Protein AF-A0A915BJG6-F1 (afdb_monomer)

Organism: Parascaris univalens (NCBI:txid6257)

Mean predicted aligned error: 16.81 Å

Solvent-accessible surface area (backbone atoms only — not comparable to full-atom values): 15783 Å² total; per-residue (Å²): 137,89,87,83,85,86,79,84,87,70,95,70,83,82,78,74,88,77,84,77,78,77,81,78,81,76,81,80,80,77,84,75,79,83,55,55,66,47,36,44,43,10,43,83,36,75,87,35,59,77,49,52,66,47,39,62,64,40,61,31,15,42,31,40,39,46,50,55,98,73,77,49,52,25,49,34,62,19,50,21,32,41,30,56,86,79,79,56,71,47,76,34,25,39,84,69,25,34,38,72,37,57,81,70,31,48,56,62,48,64,46,96,71,32,27,39,33,36,38,76,34,54,39,76,74,56,100,90,42,48,42,42,31,44,39,33,32,32,42,64,28,48,51,68,94,57,55,27,68,90,52,40,78,55,94,58,80,85,71,68,74,78,83,76,70,73,91,72,85,71,89,82,78,85,90,72,84,81,84,72,86,72,90,67,90,82,71,71,69,43,83,37,54,38,72,61,30,36,49,34,91,60,77,74,80,80,74,78,66,90,66,77,74,54,76,69,54,56,52,51,55,53,53,51,52,53,52,52,53,52,52,52,50,52,53,50,51,52,50,51,52,50,51,54,52,54,67,69,67,62,78,78,84,82,129

Nearest PDB structures (foldseek):
  5hzv-assembly1_A  TM=7.391E-01  e=1.820E-04  Escherichia coli K-12
  5i17-assembly2_B  TM=5.032E-01  e=1.407E-02  Homo sapiens
  7ssh-assembly15_d  TM=5.686E-01  e=1.966E-02  Lama glama
  3wea-assembly1_A  TM=3.202E-01  e=1.828E-01  Camponotus japonicus
  6r4n-assembly8_H  TM=2.755E-01  e=6.964E-01  Saccharomyces cerevisiae S288C

Radius of gyration: 41.19 Å; Cα contacts (8 Å, |Δi|>4): 364; chains: 1; bounding box: 86×103×161 Å

pLDDT: mean 79.2, std 17.62, range [37.69, 98.38]

Sequence (255 aa):
VKVQCFYMEADKTVSAPLEVSMLTTQFREKMYEMPRCEYTLRRGSPEGPIVEFASLGESVYHRWECIDASDTFGMLVHSCYVDNGYGDRVDILDQNGCGLDAVLLSTPDYDASLRLATKPYHVFKYADRPVLQFQCQVTLCLKFDGGCEALTPPNCPETLPAHLHAHEHEHERARRRIVSLHNHRGTENLDVFTTPLNVFDTPLPKCSSPSASSPSQLLFFVLFTLLNLLIALITGIFYVICMRRINRALPTPVK

Foldseek 3Di:
DDDDDDDDDDPDPPDDPDPPDDPDPPPPPPDFDFWDKAWFKAAPDLPHDGAQEDEAQGKIKIKIFTDGPPLFKAKAKAQKWKDLVPPDIDTQGHRLQAGPAVQAWGRWDADPSNRMTMTIGTDDDDPPGQKIKMKIKMWMFTPPPVRCVPRPPGDYDDDDHPPPPDPPPPPDPPPDDDPPPDPDPDTDIDMYMYNMHGYDHDPPDPPPDPPDDDPVVVVVVVVVVVVVVVVVVVVVVVVVVVVVVVVVPDDDDDD

Secondary structure (DSSP, 8-state):
----PPP------------------------PPPPEEEEEEEESSTTSPB-SEEETT-EEEEEEEEE-TTS-EEEEEEEEEEE-SSS-EEEEE-TTS-BSBTTTBPPPEEPTTSSEEEEEEEPP-BTTB-EEEEEEEEEEEE-GGGTTTTTSS--------SSSS-----TTS--S--------SS--EEEEEPPPEEEESSPPP---------HHHHHHHHHHHHHHHHHHHHHHHHHHHHHHHHHHTSPPPP-

InterPro domains:
  IPR001507 Zona pellucida domain [PS51034] (1-155)
  IPR001507 Zona pellucida domain [SM00241] (1-159)
  IPR051962 Cuticlin domain-containing protein [PTHR22907] (2-248)
  IPR057475 Cuticlin, C-terminal domain [PF25301] (33-158)

Structure (mmCIF, N/CA/C/O backbone):
data_AF-A0A915BJG6-F1
#
_entry.id   AF-A0A915BJG6-F1
#
loop_
_atom_site.group_PDB
_atom_site.id
_atom_site.type_symbol
_atom_site.label_atom_id
_atom_site.label_alt_id
_atom_site.label_comp_id
_atom_site.label_asym_id
_atom_site.label_entity_id
_atom_site.label_seq_id
_atom_site.pdbx_PDB_ins_code
_atom_site.Cartn_x
_atom_site.Cartn_y
_atom_site.Cartn_z
_atom_site.occupancy
_atom_site.B_iso_or_equiv
_atom_site.auth_seq_id
_atom_site.auth_comp_id
_atom_site.auth_asym_id
_atom_site.auth_atom_id
_atom_site.pdbx_PDB_model_num
ATOM 1 N N . VAL A 1 1 ? 64.395 8.300 -87.367 1.00 55.34 1 VAL A N 1
ATOM 2 C CA . VAL A 1 1 ? 64.895 7.777 -86.072 1.00 55.34 1 VAL A CA 1
ATOM 3 C C . VAL A 1 1 ? 63.723 7.128 -85.361 1.00 55.34 1 VAL A C 1
ATOM 5 O O . VAL A 1 1 ? 62.686 7.769 -85.262 1.00 55.34 1 VAL A O 1
ATOM 8 N N . LYS A 1 2 ? 63.830 5.853 -84.979 1.00 55.81 2 LYS A N 1
ATOM 9 C CA . LYS A 1 2 ? 62.741 5.096 -84.346 1.00 55.81 2 LYS A CA 1
ATOM 10 C C . LYS A 1 2 ? 63.086 4.951 -82.865 1.00 55.81 2 LYS A C 1
ATOM 12 O O . LYS A 1 2 ? 64.121 4.373 -82.553 1.00 55.81 2 LYS A O 1
ATOM 17 N N . VAL A 1 3 ? 62.280 5.538 -81.985 1.00 73.50 3 VAL A N 1
ATOM 18 C CA . VAL A 1 3 ? 62.487 5.480 -80.531 1.00 73.50 3 VAL A CA 1
ATOM 19 C C . VAL A 1 3 ? 61.535 4.437 -79.967 1.00 73.50 3 VAL A C 1
ATOM 21 O O . VAL A 1 3 ? 60.337 4.487 -80.237 1.00 73.50 3 VAL A O 1
ATOM 24 N N . GLN A 1 4 ? 62.079 3.481 -79.221 1.00 62.19 4 GLN A N 1
ATOM 25 C CA . GLN A 1 4 ? 61.322 2.412 -78.587 1.00 62.19 4 GLN A CA 1
ATOM 26 C C . GLN A 1 4 ? 61.701 2.399 -77.106 1.00 62.19 4 GLN A C 1
ATOM 28 O O . GLN A 1 4 ? 62.834 2.080 -76.752 1.00 62.19 4 GLN A O 1
ATOM 33 N N . CYS A 1 5 ? 60.771 2.831 -76.257 1.00 70.44 5 CYS A N 1
ATOM 34 C CA . CYS A 1 5 ? 60.950 2.864 -74.810 1.00 70.44 5 CYS A CA 1
ATOM 35 C C . CYS A 1 5 ? 60.377 1.579 -74.210 1.00 70.44 5 CYS A C 1
ATOM 37 O O . CYS A 1 5 ? 59.221 1.247 -74.464 1.00 70.44 5 CYS A O 1
ATOM 39 N N . PHE A 1 6 ? 61.175 0.878 -73.408 1.00 68.44 6 PHE A N 1
ATOM 40 C CA . PHE A 1 6 ? 60.712 -0.245 -72.599 1.00 68.44 6 PHE A CA 1
ATOM 41 C C . PHE A 1 6 ? 60.373 0.279 -71.205 1.00 68.44 6 PHE A C 1
ATOM 43 O O . PHE A 1 6 ? 61.222 0.880 -70.548 1.00 68.44 6 PHE A O 1
ATOM 50 N N . TYR A 1 7 ? 59.131 0.080 -70.774 1.00 68.25 7 TYR A N 1
ATOM 51 C CA . TYR A 1 7 ? 58.696 0.387 -69.417 1.00 68.25 7 TYR A CA 1
ATOM 52 C C . TYR A 1 7 ? 58.689 -0.915 -68.612 1.00 68.25 7 TYR A C 1
ATOM 54 O O . TYR A 1 7 ? 58.151 -1.915 -69.081 1.00 68.25 7 TYR A O 1
ATOM 62 N N . MET A 1 8 ? 59.325 -0.926 -67.439 1.00 69.88 8 MET A N 1
ATOM 63 C CA . MET A 1 8 ? 59.268 -2.078 -66.538 1.00 69.88 8 MET A CA 1
ATOM 64 C C . MET A 1 8 ? 57.994 -1.977 -65.695 1.00 69.88 8 MET A C 1
ATOM 66 O O . MET A 1 8 ? 57.870 -1.058 -64.887 1.00 69.88 8 MET A O 1
ATOM 70 N N . GLU A 1 9 ? 57.056 -2.905 -65.875 1.00 65.12 9 GLU A N 1
ATOM 71 C CA . GLU A 1 9 ? 55.909 -3.056 -64.976 1.00 65.12 9 GLU A CA 1
ATOM 72 C C . GLU A 1 9 ? 56.371 -3.791 -63.715 1.00 65.12 9 GLU A C 1
ATOM 74 O O . GLU A 1 9 ? 56.700 -4.974 -63.745 1.00 65.12 9 GLU A O 1
ATOM 79 N N . ALA A 1 10 ? 56.454 -3.065 -62.602 1.00 66.31 10 ALA A N 1
ATOM 80 C CA . ALA A 1 10 ? 56.602 -3.663 -61.284 1.00 66.31 10 ALA A CA 1
ATOM 81 C C . ALA A 1 10 ? 55.220 -3.709 -60.626 1.00 66.31 10 ALA A C 1
ATOM 83 O O . ALA A 1 10 ? 54.591 -2.659 -60.471 1.00 66.31 10 ALA A O 1
ATOM 84 N N . ASP A 1 11 ? 54.772 -4.896 -60.210 1.00 63.84 11 ASP A N 1
ATOM 85 C CA . ASP A 1 11 ? 53.579 -5.044 -59.374 1.00 63.84 11 ASP A CA 1
ATOM 86 C C . ASP A 1 11 ? 53.827 -4.341 -58.040 1.00 63.84 11 ASP A C 1
ATOM 88 O O . ASP A 1 11 ? 54.501 -4.846 -57.139 1.00 63.84 11 ASP A O 1
ATOM 92 N N . LYS A 1 12 ? 53.315 -3.117 -57.926 1.00 65.00 12 LYS A N 1
ATOM 93 C CA . LYS A 1 12 ? 53.382 -2.333 -56.701 1.00 65.00 12 LYS A CA 1
ATOM 94 C C . LYS A 1 12 ? 51.992 -2.324 -56.094 1.00 65.00 12 LYS A C 1
ATOM 96 O O . LYS A 1 12 ? 51.113 -1.594 -56.543 1.00 65.00 12 LYS A O 1
ATOM 101 N N . THR A 1 13 ? 51.786 -3.145 -55.071 1.00 68.44 13 THR A N 1
ATOM 102 C CA . THR A 1 13 ? 50.543 -3.133 -54.299 1.00 68.44 13 THR A CA 1
ATOM 103 C C . THR A 1 13 ? 50.379 -1.757 -53.656 1.00 68.44 13 THR A C 1
ATOM 105 O O . THR A 1 13 ? 51.139 -1.386 -52.760 1.00 68.44 13 THR A O 1
ATOM 108 N N . VAL A 1 14 ? 49.411 -0.975 -54.136 1.00 57.72 14 VAL A N 1
ATOM 109 C CA . VAL A 1 14 ? 49.062 0.324 -53.554 1.00 57.72 14 VAL A CA 1
ATOM 110 C C . VAL A 1 14 ? 48.231 0.062 -52.304 1.00 57.72 14 VAL A C 1
ATOM 112 O O . VAL A 1 14 ? 47.010 -0.049 -52.353 1.00 57.72 14 VAL A O 1
ATOM 115 N N . SER A 1 15 ? 48.901 -0.080 -51.166 1.00 64.19 15 SER A N 1
ATOM 116 C CA . SER A 1 15 ? 48.246 -0.111 -49.863 1.00 64.19 15 SER A CA 1
ATOM 117 C C . SER A 1 15 ? 47.949 1.325 -49.431 1.00 64.19 15 S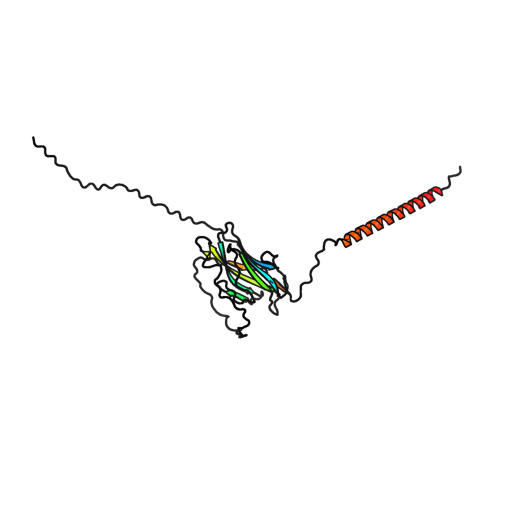ER A C 1
ATOM 119 O O . SER A 1 15 ? 48.821 2.008 -48.892 1.00 64.19 15 SER A O 1
ATOM 121 N N . ALA A 1 16 ? 46.735 1.803 -49.702 1.00 67.88 16 ALA A N 1
ATOM 122 C CA . ALA A 1 16 ? 46.227 3.016 -49.071 1.00 67.88 16 ALA A CA 1
ATOM 123 C C . ALA A 1 16 ? 45.909 2.696 -47.598 1.00 67.88 16 ALA A C 1
ATOM 125 O O . ALA A 1 16 ? 45.148 1.756 -47.349 1.00 67.88 16 ALA A O 1
ATOM 126 N N . PRO A 1 17 ? 46.471 3.419 -46.613 1.00 61.81 17 PRO A N 1
ATOM 127 C CA . PRO A 1 17 ? 46.057 3.257 -45.228 1.00 61.81 17 PRO A CA 1
ATOM 128 C C . PRO A 1 17 ? 44.632 3.804 -45.087 1.00 61.81 17 PRO A C 1
ATOM 130 O O . PRO A 1 17 ? 44.417 5.013 -45.064 1.00 61.81 17 PRO A O 1
ATOM 133 N N . LEU A 1 18 ? 43.642 2.913 -45.045 1.00 60.69 18 LEU A N 1
ATOM 134 C CA . LEU A 1 18 ? 42.286 3.263 -44.640 1.00 60.69 18 LEU A CA 1
ATOM 135 C C . LEU A 1 18 ? 42.240 3.222 -43.107 1.00 60.69 18 LEU A C 1
ATOM 137 O O . LEU A 1 18 ? 42.126 2.148 -42.518 1.00 60.69 18 LEU A O 1
ATOM 141 N N . GLU A 1 19 ? 42.353 4.380 -42.453 1.00 64.88 19 GLU A N 1
ATOM 142 C CA . GLU A 1 19 ? 42.067 4.495 -41.019 1.00 64.88 19 GLU A CA 1
ATOM 143 C C . GLU A 1 19 ? 40.557 4.375 -40.795 1.00 64.88 19 GLU A C 1
ATOM 145 O O . GLU A 1 19 ? 39.801 5.346 -40.852 1.00 64.88 19 GLU A O 1
ATOM 150 N N . VAL A 1 20 ? 40.097 3.151 -40.548 1.00 63.66 20 VAL A N 1
ATOM 151 C CA . VAL A 1 20 ? 38.744 2.908 -40.053 1.00 63.66 20 VAL A CA 1
ATOM 152 C C . VAL A 1 20 ? 38.752 3.212 -38.559 1.00 63.66 20 VAL A C 1
ATOM 154 O O . VAL A 1 20 ? 39.180 2.398 -37.745 1.00 63.66 20 VAL A O 1
ATOM 157 N N . SER A 1 21 ? 38.308 4.414 -38.194 1.00 65.56 21 SER A N 1
ATOM 158 C CA . SER A 1 21 ? 38.068 4.748 -36.791 1.00 65.56 21 SER A CA 1
ATOM 159 C C . SER A 1 21 ? 36.886 3.922 -36.285 1.00 65.56 21 SER A C 1
ATOM 161 O O . SER A 1 21 ? 35.757 4.073 -36.749 1.00 65.56 21 SER A O 1
ATOM 163 N N . MET A 1 22 ? 37.156 3.029 -35.337 1.00 67.50 22 MET A N 1
ATOM 164 C CA . MET A 1 22 ? 36.137 2.271 -34.615 1.00 67.50 22 MET A CA 1
ATOM 165 C C . MET A 1 22 ? 35.297 3.291 -33.833 1.00 67.50 22 MET A C 1
ATOM 167 O O . MET A 1 22 ? 35.829 3.957 -32.942 1.00 67.50 22 MET A O 1
ATOM 171 N N . LEU A 1 23 ? 34.011 3.461 -34.157 1.00 63.91 23 LEU A N 1
ATOM 172 C CA . LEU A 1 23 ? 33.131 4.289 -33.331 1.00 63.91 23 LEU A CA 1
ATOM 173 C C . LEU A 1 23 ? 33.036 3.607 -31.961 1.00 63.91 23 LEU A C 1
ATOM 175 O O . LEU A 1 23 ? 32.523 2.493 -31.856 1.00 63.91 23 LEU A O 1
ATOM 179 N N . THR A 1 24 ? 33.581 4.227 -30.917 1.00 63.84 24 THR A N 1
ATOM 180 C CA . THR A 1 24 ? 33.497 3.678 -29.565 1.00 63.84 24 THR A CA 1
ATOM 181 C C . THR A 1 24 ? 32.045 3.750 -29.109 1.00 63.84 24 THR A C 1
ATOM 183 O O . THR A 1 24 ? 31.510 4.819 -28.821 1.00 63.84 24 THR A O 1
ATOM 186 N N . THR A 1 25 ? 31.368 2.605 -29.051 1.00 60.62 25 THR A N 1
ATOM 187 C CA . THR A 1 25 ? 30.073 2.506 -28.380 1.00 60.62 25 THR A CA 1
ATOM 188 C C . THR A 1 25 ? 30.317 2.713 -26.887 1.00 60.62 25 THR A C 1
ATOM 190 O O . THR A 1 25 ? 30.773 1.800 -26.199 1.00 60.62 25 THR A O 1
ATOM 193 N N . GLN A 1 26 ? 30.075 3.922 -26.375 1.00 59.19 26 GLN A N 1
ATOM 194 C CA . GLN A 1 26 ? 30.034 4.138 -24.932 1.00 59.19 26 GLN A CA 1
ATOM 195 C C . GLN A 1 26 ? 28.804 3.421 -24.378 1.00 59.19 26 GLN A C 1
ATOM 197 O O . GLN A 1 26 ? 27.669 3.803 -24.665 1.00 59.19 26 GLN A O 1
ATOM 202 N N . PHE A 1 27 ? 29.028 2.380 -23.580 1.00 60.00 27 PHE A N 1
ATOM 203 C CA . PHE A 1 27 ? 27.978 1.804 -22.755 1.00 60.00 27 PHE A CA 1
ATOM 204 C C . PHE A 1 27 ? 27.645 2.823 -21.662 1.00 60.00 27 PHE A C 1
ATOM 206 O O . PHE A 1 27 ? 28.433 3.047 -20.744 1.00 60.00 27 PHE A O 1
ATOM 213 N N . ARG A 1 28 ? 26.520 3.532 -21.810 1.00 50.50 28 ARG A N 1
ATOM 214 C CA . ARG A 1 28 ? 26.061 4.498 -20.809 1.00 50.50 28 ARG A CA 1
ATOM 215 C C . ARG A 1 28 ? 25.260 3.751 -19.750 1.00 50.50 28 ARG A C 1
ATOM 217 O O . ARG A 1 28 ? 24.034 3.760 -19.786 1.00 50.50 28 ARG A O 1
ATOM 224 N N . GLU A 1 29 ? 25.955 3.106 -18.816 1.00 59.56 29 GLU A N 1
ATOM 225 C CA . GLU A 1 29 ? 25.330 2.604 -17.590 1.00 59.56 29 GLU A CA 1
ATOM 226 C C . GLU A 1 29 ? 24.835 3.805 -16.788 1.00 59.56 29 GLU A C 1
ATOM 228 O O . GLU A 1 29 ? 25.601 4.506 -16.125 1.00 59.56 29 GLU A O 1
ATOM 233 N N . LYS A 1 30 ? 23.539 4.106 -16.894 1.00 62.69 30 LYS A N 1
ATOM 234 C CA . LYS A 1 30 ? 22.913 5.045 -15.974 1.00 62.69 30 LYS A CA 1
ATOM 235 C C . LYS A 1 30 ? 22.636 4.269 -14.693 1.00 62.69 30 LYS A C 1
ATOM 237 O O . LYS A 1 30 ? 21.731 3.446 -14.650 1.00 62.69 30 LYS A O 1
ATOM 242 N N . MET A 1 31 ? 23.460 4.502 -13.677 1.00 66.06 31 MET A N 1
ATOM 243 C CA . MET A 1 31 ? 23.222 3.963 -12.343 1.00 66.06 31 MET A CA 1
ATOM 244 C C . MET A 1 3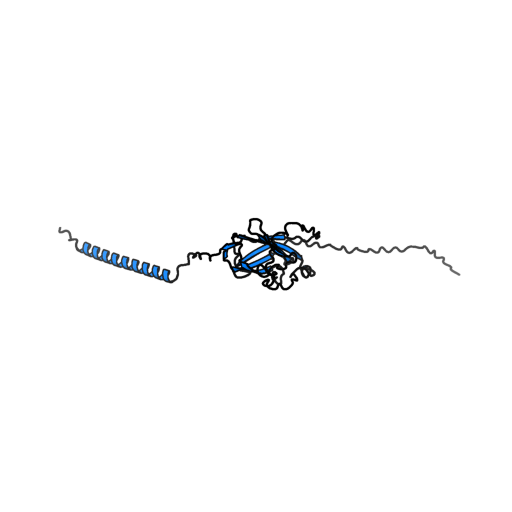1 ? 22.005 4.694 -11.768 1.00 66.06 31 MET A C 1
ATOM 246 O O . MET A 1 31 ? 22.052 5.907 -11.557 1.00 66.06 31 MET A O 1
ATOM 250 N N . TYR A 1 32 ? 20.892 3.983 -11.616 1.00 77.25 32 TYR A N 1
ATOM 251 C CA . TYR A 1 32 ? 19.684 4.517 -10.995 1.00 77.25 32 TYR A CA 1
ATOM 252 C C . TYR A 1 32 ? 19.710 4.210 -9.498 1.00 77.25 32 TYR A C 1
ATOM 254 O O . TYR A 1 32 ? 20.144 3.135 -9.090 1.00 77.25 32 TYR A O 1
ATOM 262 N N . GLU A 1 33 ? 19.266 5.162 -8.681 1.00 84.19 33 GLU A N 1
ATOM 263 C CA . GLU A 1 33 ? 19.083 4.944 -7.247 1.00 84.19 33 GLU A CA 1
ATOM 264 C C . GLU A 1 33 ? 17.801 4.138 -7.010 1.00 84.19 33 GLU A C 1
ATOM 266 O O . GLU A 1 33 ? 16.781 4.388 -7.658 1.00 84.19 33 GLU A O 1
ATOM 271 N N . MET A 1 34 ? 17.858 3.157 -6.108 1.00 86.75 34 MET A N 1
ATOM 272 C CA . MET A 1 34 ? 16.715 2.296 -5.804 1.00 86.75 34 MET A CA 1
ATOM 273 C C . MET A 1 34 ? 15.605 3.108 -5.110 1.00 86.75 34 MET A C 1
ATOM 275 O O . MET A 1 34 ? 15.905 3.843 -4.164 1.00 86.75 34 MET A O 1
ATOM 279 N N . PRO A 1 35 ? 14.333 3.005 -5.546 1.00 92.69 35 PRO A N 1
ATOM 280 C CA . PRO A 1 35 ? 13.235 3.740 -4.928 1.00 92.69 35 PRO A CA 1
ATOM 281 C C . PRO A 1 35 ? 12.990 3.281 -3.492 1.00 92.69 35 PRO A C 1
ATOM 283 O O . PRO A 1 35 ? 13.151 2.108 -3.150 1.00 92.69 35 PRO A O 1
ATOM 286 N N . ARG A 1 36 ? 12.492 4.198 -2.662 1.00 94.06 36 ARG A N 1
ATOM 287 C CA . ARG A 1 36 ? 11.962 3.859 -1.343 1.00 94.06 36 ARG A CA 1
ATOM 288 C C . ARG A 1 36 ? 10.484 3.523 -1.472 1.00 94.06 36 ARG A C 1
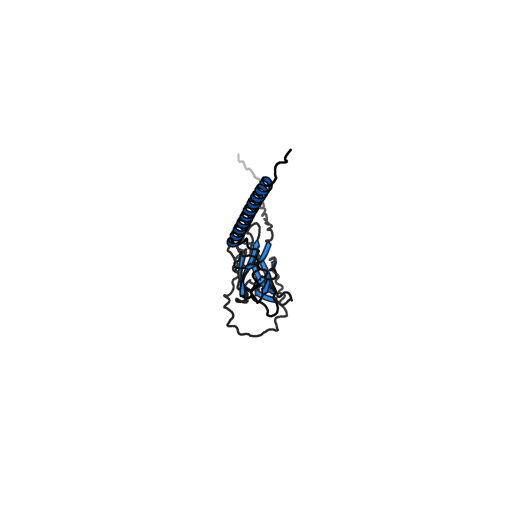ATOM 290 O O . ARG A 1 36 ? 9.693 4.403 -1.805 1.00 94.06 36 ARG A O 1
ATOM 297 N N . CYS A 1 37 ? 10.120 2.284 -1.159 1.00 96.81 37 CYS A N 1
ATOM 298 C CA . CYS A 1 37 ? 8.728 1.850 -1.145 1.00 96.81 37 CYS A CA 1
ATOM 299 C C . CYS A 1 37 ? 8.152 1.797 0.272 1.00 96.81 37 CYS A C 1
ATOM 301 O O . CYS A 1 37 ? 8.829 1.391 1.217 1.00 96.81 37 CYS A O 1
ATOM 303 N N . GLU A 1 38 ? 6.891 2.191 0.409 1.00 97.44 38 GLU A N 1
ATOM 304 C CA . GLU A 1 38 ? 6.148 2.183 1.664 1.00 97.44 38 GLU A CA 1
ATOM 305 C C . GLU A 1 38 ? 4.757 1.578 1.463 1.00 97.44 38 GLU A C 1
ATOM 307 O O . GLU A 1 38 ? 4.101 1.806 0.445 1.00 97.44 38 GLU A O 1
ATOM 312 N N . TYR A 1 39 ? 4.301 0.815 2.457 1.00 97.81 39 TYR A N 1
ATOM 313 C CA . TYR A 1 39 ? 2.969 0.230 2.493 1.00 97.81 39 TYR A CA 1
ATOM 314 C C . TYR A 1 39 ? 2.225 0.720 3.737 1.00 97.81 39 TYR A C 1
ATOM 316 O O . TYR A 1 39 ? 2.601 0.423 4.869 1.00 97.81 39 TYR A O 1
ATOM 324 N N . THR A 1 40 ? 1.158 1.489 3.520 1.00 97.81 40 THR A N 1
ATOM 325 C CA . THR A 1 40 ? 0.372 2.118 4.588 1.00 97.81 40 THR A CA 1
ATOM 326 C C . THR A 1 40 ? -1.105 1.764 4.492 1.00 97.81 40 THR A C 1
ATOM 328 O O . THR A 1 40 ? -1.651 1.597 3.401 1.00 97.81 40 THR A O 1
ATOM 331 N N . LEU A 1 41 ? -1.759 1.695 5.651 1.00 96.88 41 LEU A N 1
ATOM 332 C CA . LEU A 1 41 ? -3.215 1.667 5.760 1.00 96.88 41 LEU A CA 1
ATOM 333 C C . LEU A 1 41 ? -3.694 3.059 6.146 1.00 96.88 41 LEU A C 1
ATOM 335 O O . LEU A 1 41 ? -3.156 3.646 7.086 1.00 96.88 41 LEU A O 1
ATOM 339 N N . ARG A 1 42 ? -4.696 3.597 5.450 1.00 96.75 42 ARG A N 1
ATOM 340 C CA . ARG A 1 42 ? -5.162 4.978 5.637 1.00 96.75 42 ARG A CA 1
ATOM 341 C C . ARG A 1 42 ? -6.670 5.076 5.780 1.00 96.75 42 ARG A C 1
ATOM 343 O O . ARG A 1 42 ? -7.421 4.345 5.146 1.00 96.75 42 ARG A O 1
ATOM 350 N N . ARG A 1 43 ? -7.135 5.978 6.641 1.00 94.56 43 ARG A N 1
ATOM 351 C CA . ARG A 1 43 ? -8.564 6.133 6.949 1.00 94.56 43 ARG A CA 1
ATOM 352 C C . ARG A 1 43 ? -9.259 7.061 5.953 1.00 94.56 43 ARG A C 1
ATOM 354 O O . ARG A 1 43 ? -8.822 8.191 5.752 1.00 94.56 43 ARG A O 1
ATOM 361 N N . GLY A 1 44 ? -10.404 6.628 5.425 1.00 89.69 44 GLY A N 1
ATOM 362 C CA . GLY A 1 44 ? -11.346 7.462 4.664 1.00 89.69 44 GLY A CA 1
ATOM 363 C C . GLY A 1 44 ? -10.948 7.769 3.217 1.00 89.69 44 GLY A C 1
ATOM 364 O O . GLY A 1 44 ? -11.823 7.803 2.356 1.00 89.69 44 GLY A O 1
ATOM 365 N N . SER A 1 45 ? -9.661 7.953 2.927 1.00 94.50 45 SER A N 1
ATOM 366 C CA . SER A 1 45 ? -9.150 8.119 1.564 1.00 94.50 45 SER A CA 1
ATOM 367 C C . SER A 1 45 ? -7.719 7.583 1.433 1.00 94.50 45 SER A C 1
ATOM 369 O O . SER A 1 45 ? -7.042 7.407 2.453 1.00 94.50 45 SER A O 1
ATOM 371 N N . PRO A 1 46 ? -7.219 7.377 0.197 1.00 94.88 46 PRO A N 1
ATOM 372 C CA . PRO A 1 46 ? -5.819 7.034 -0.031 1.00 94.88 46 PRO A CA 1
ATOM 373 C C . PRO A 1 46 ? -4.840 8.050 0.559 1.00 94.88 46 PRO A C 1
ATOM 375 O O . PRO A 1 46 ? -3.785 7.666 1.029 1.00 94.88 46 PRO A O 1
ATOM 378 N N . GLU A 1 47 ? -5.200 9.330 0.628 1.00 95.94 47 GLU A N 1
ATOM 379 C CA . GLU A 1 47 ? -4.348 10.379 1.214 1.00 95.94 47 GLU A CA 1
ATOM 380 C C . GLU A 1 47 ? -4.685 10.674 2.686 1.00 95.94 47 GLU A C 1
ATOM 382 O O . GLU A 1 47 ? -4.202 11.639 3.278 1.00 95.94 47 GLU A O 1
ATOM 387 N N . GLY A 1 48 ? -5.532 9.843 3.297 1.00 94.69 48 GLY A N 1
ATOM 388 C CA . GLY A 1 48 ? -5.951 9.977 4.684 1.00 94.69 48 GLY A CA 1
ATOM 389 C C . GLY A 1 48 ? -4.828 9.705 5.692 1.00 94.69 48 GLY A C 1
ATOM 390 O O . GLY A 1 48 ? -3.728 9.276 5.326 1.00 94.69 48 GLY A O 1
ATOM 391 N N . PRO A 1 49 ? -5.086 9.929 6.992 1.00 96.06 49 PRO A N 1
ATOM 392 C CA . PRO A 1 49 ? -4.122 9.619 8.040 1.00 96.06 49 PRO A CA 1
ATOM 393 C C . PRO A 1 49 ? -3.889 8.108 8.138 1.00 96.06 49 PRO A C 1
ATOM 395 O O . PRO A 1 49 ? -4.822 7.319 7.948 1.00 96.06 49 PRO A O 1
ATOM 398 N N . ILE A 1 50 ? -2.655 7.723 8.475 1.00 95.88 50 ILE A N 1
ATOM 399 C CA . ILE A 1 50 ? -2.293 6.325 8.723 1.00 95.88 50 ILE A CA 1
ATOM 400 C C . ILE A 1 50 ? -3.091 5.805 9.922 1.00 95.88 50 ILE A C 1
ATOM 402 O O . ILE A 1 50 ? -3.242 6.501 10.930 1.00 95.88 50 ILE A O 1
ATOM 406 N N . VAL A 1 51 ? -3.633 4.596 9.794 1.00 94.38 51 VAL A N 1
ATOM 407 C CA . VAL A 1 51 ? -4.471 3.972 10.817 1.00 94.38 51 VAL A CA 1
ATOM 408 C C . VAL A 1 51 ? -3.7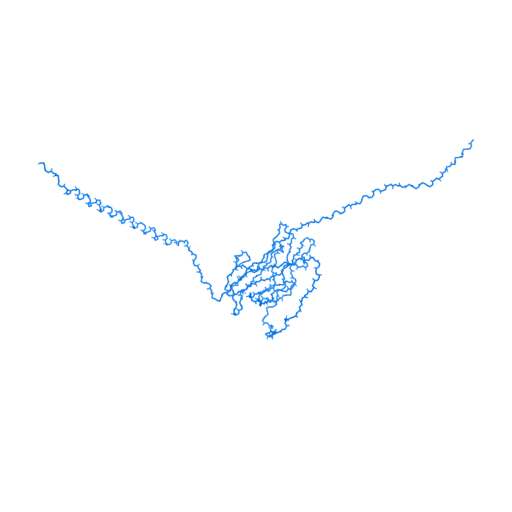15 2.868 11.552 1.00 94.38 51 VAL A C 1
ATOM 410 O O . VAL A 1 51 ? -3.233 1.918 10.951 1.00 94.38 51 VAL A O 1
ATOM 413 N N . GLU A 1 52 ? -3.648 2.990 12.876 1.00 92.88 52 GLU A N 1
ATOM 414 C CA . GLU A 1 52 ? -3.116 1.957 13.786 1.00 92.88 52 GLU A CA 1
ATOM 415 C C . GLU A 1 52 ? -4.232 1.240 14.558 1.00 92.88 52 GLU A C 1
ATOM 417 O O . GLU A 1 52 ? -4.037 0.159 15.115 1.00 92.88 52 GLU A O 1
ATOM 422 N N . PHE A 1 53 ? -5.418 1.852 14.588 1.00 91.94 53 PHE A N 1
ATOM 423 C CA . PHE A 1 53 ? -6.587 1.394 15.325 1.00 91.94 53 PHE A CA 1
ATOM 424 C C . PHE A 1 53 ? -7.835 1.593 14.472 1.00 91.94 53 PHE A C 1
ATOM 426 O O . PHE A 1 53 ? -8.121 2.726 14.069 1.00 91.94 53 PHE A O 1
ATOM 433 N N . ALA A 1 54 ? -8.589 0.524 14.239 1.00 91.50 54 ALA A N 1
ATOM 434 C CA . ALA A 1 54 ? -9.830 0.562 13.476 1.00 91.50 54 ALA A CA 1
ATOM 435 C C . ALA A 1 54 ? -10.932 -0.270 14.140 1.00 91.50 54 ALA A C 1
ATOM 437 O O . ALA A 1 54 ? -10.674 -1.204 14.899 1.00 91.50 54 ALA A O 1
ATOM 438 N N . SER A 1 55 ? -12.179 0.090 13.858 1.00 90.56 55 SER A N 1
ATOM 439 C CA . SER A 1 55 ? -13.344 -0.704 14.256 1.00 90.56 55 SER A CA 1
ATOM 440 C C . SER A 1 55 ? -13.660 -1.752 13.190 1.00 90.56 55 SER A C 1
ATOM 442 O O . SER A 1 55 ? -13.341 -1.569 12.015 1.00 90.56 55 SER A O 1
ATOM 444 N N . LEU A 1 56 ? -14.325 -2.840 13.574 1.00 89.75 56 LEU A N 1
ATOM 445 C CA . LEU A 1 56 ? -14.823 -3.810 12.599 1.00 89.75 56 LEU A CA 1
ATOM 446 C C . LEU A 1 56 ? -15.727 -3.168 11.544 1.00 89.75 56 LEU A C 1
ATOM 448 O O . LEU A 1 56 ? -16.604 -2.366 11.862 1.00 89.75 56 LEU A O 1
ATOM 452 N N . GLY A 1 57 ? -15.511 -3.549 10.285 1.00 88.19 57 GLY A N 1
ATOM 453 C CA . GLY A 1 57 ? -16.233 -3.026 9.127 1.00 88.19 57 GLY A CA 1
ATOM 454 C C . GLY A 1 57 ? -15.863 -1.591 8.747 1.00 88.19 57 GLY A C 1
ATOM 455 O O . GLY A 1 57 ? -16.415 -1.065 7.782 1.00 88.19 57 GLY A O 1
ATOM 456 N N . GLU A 1 58 ? -14.943 -0.943 9.469 1.00 91.06 58 GLU A N 1
ATOM 457 C CA . GLU A 1 58 ? -14.449 0.380 9.102 1.00 91.06 58 GLU A CA 1
ATOM 458 C C . GLU A 1 58 ? -13.762 0.324 7.730 1.00 91.06 58 GLU A C 1
ATOM 460 O O . GLU A 1 58 ? -12.997 -0.597 7.439 1.00 91.06 58 GLU A O 1
ATOM 465 N N . SER A 1 59 ? -14.049 1.313 6.881 1.00 91.25 59 SER A N 1
ATOM 466 C CA . SER A 1 59 ? -13.430 1.427 5.562 1.00 91.25 59 SER A CA 1
ATOM 467 C C . SER A 1 59 ? -12.075 2.122 5.675 1.00 91.25 59 SER A C 1
ATOM 469 O O . SER A 1 59 ? -11.971 3.277 6.107 1.00 91.25 59 SER A O 1
ATOM 471 N N . VAL A 1 60 ? -11.034 1.407 5.266 1.00 94.69 60 VAL A N 1
ATOM 472 C CA . VAL A 1 60 ? -9.658 1.893 5.182 1.00 94.69 60 VAL A CA 1
ATOM 473 C C . VAL A 1 60 ? -9.125 1.655 3.770 1.00 94.69 60 VAL A C 1
ATOM 475 O O . VAL A 1 60 ? -9.715 0.931 2.975 1.00 94.69 60 VAL A O 1
ATOM 478 N N . TYR A 1 61 ? -8.011 2.288 3.439 1.00 96.38 61 TYR A N 1
ATOM 479 C CA . TYR A 1 61 ? -7.368 2.199 2.140 1.00 96.38 61 TYR A CA 1
ATOM 480 C C . TYR A 1 61 ? -5.979 1.616 2.310 1.00 96.38 61 TYR A C 1
ATOM 482 O O . TYR A 1 61 ? -5.174 2.140 3.078 1.00 96.38 61 TYR A O 1
ATOM 490 N N . HIS A 1 62 ? -5.690 0.566 1.557 1.00 97.12 62 HIS A N 1
ATOM 491 C CA . HIS A 1 62 ? -4.323 0.158 1.301 1.00 97.12 62 HIS A CA 1
ATOM 492 C C . HIS A 1 62 ? -3.694 1.157 0.340 1.00 97.12 62 HIS A C 1
ATOM 494 O O . HIS A 1 62 ? -4.307 1.517 -0.669 1.00 97.12 62 HIS A O 1
ATOM 500 N N . ARG A 1 63 ? -2.483 1.606 0.657 1.00 97.94 63 ARG A N 1
ATOM 501 C CA . ARG A 1 63 ? -1.683 2.492 -0.184 1.00 97.94 63 ARG A CA 1
ATOM 502 C C . ARG A 1 63 ? -0.252 1.988 -0.222 1.00 97.94 63 ARG A C 1
ATOM 504 O O . ARG A 1 63 ? 0.439 2.023 0.798 1.00 97.94 63 ARG A O 1
ATOM 511 N N . TRP A 1 64 ? 0.167 1.557 -1.402 1.00 98.38 64 TRP A N 1
ATOM 512 C CA . TRP A 1 64 ? 1.555 1.263 -1.732 1.00 98.38 64 TRP A CA 1
ATOM 513 C C . TRP A 1 64 ? 2.110 2.435 -2.522 1.00 98.38 64 TRP A C 1
ATOM 515 O O . TRP A 1 64 ? 1.445 2.924 -3.434 1.00 98.38 64 TRP A O 1
ATOM 525 N N . GLU A 1 65 ? 3.306 2.890 -2.180 1.00 97.44 65 GLU A N 1
ATOM 526 C CA . GLU A 1 65 ? 3.952 4.002 -2.871 1.00 97.44 65 GLU A CA 1
ATOM 527 C C . GLU A 1 65 ? 5.458 3.768 -2.954 1.00 97.44 65 GLU A C 1
ATOM 529 O O . GLU A 1 65 ? 6.096 3.563 -1.925 1.00 97.44 65 GLU A O 1
ATOM 534 N N . CYS A 1 66 ? 6.025 3.819 -4.160 1.00 96.12 66 CYS A N 1
ATOM 535 C CA . CYS A 1 66 ? 7.469 3.780 -4.394 1.00 96.12 66 CYS A CA 1
ATOM 536 C C . CYS A 1 66 ? 7.957 5.132 -4.919 1.00 96.12 66 CYS A C 1
ATOM 538 O O . CYS A 1 66 ? 7.603 5.543 -6.024 1.00 96.12 66 CYS A O 1
ATOM 540 N N . ILE A 1 67 ? 8.790 5.818 -4.137 1.00 93.50 67 ILE A N 1
ATOM 541 C CA . ILE A 1 67 ? 9.290 7.159 -4.454 1.00 93.50 67 ILE A CA 1
ATOM 542 C C . ILE A 1 67 ? 10.753 7.073 -4.892 1.00 93.50 67 ILE A C 1
ATOM 544 O O . ILE A 1 67 ? 11.602 6.559 -4.161 1.00 93.50 67 ILE A O 1
ATOM 548 N N . ASP A 1 68 ? 11.052 7.628 -6.065 1.00 90.69 68 ASP A N 1
ATOM 549 C CA . ASP A 1 68 ? 12.402 7.870 -6.572 1.00 90.69 68 ASP A CA 1
ATOM 550 C C . ASP A 1 68 ? 12.589 9.342 -6.974 1.00 90.69 68 ASP A C 1
ATOM 552 O O . ASP A 1 68 ? 11.627 10.079 -7.188 1.00 90.69 68 ASP A O 1
ATOM 556 N N . ALA A 1 69 ? 13.842 9.778 -7.117 1.00 86.69 69 ALA A N 1
ATOM 557 C CA . ALA A 1 69 ? 14.167 11.167 -7.447 1.00 86.69 69 ALA A CA 1
ATOM 558 C C . ALA A 1 69 ? 13.776 11.586 -8.879 1.00 86.69 69 ALA A C 1
ATOM 560 O O . ALA A 1 69 ? 13.769 12.777 -9.189 1.00 86.69 69 ALA A O 1
ATOM 561 N N . SER A 1 70 ? 13.511 10.628 -9.773 1.00 87.06 70 SER A N 1
ATOM 562 C CA . SER A 1 70 ? 13.483 10.865 -11.222 1.00 87.06 70 SER A CA 1
ATOM 563 C C . SER A 1 70 ? 12.277 10.287 -11.960 1.00 87.06 70 SER A C 1
ATOM 565 O O . SER A 1 70 ? 12.262 10.340 -13.187 1.00 87.06 70 SER A O 1
ATOM 567 N N . ASP A 1 71 ? 11.291 9.743 -11.243 1.00 89.50 71 ASP A N 1
ATOM 568 C CA . ASP A 1 71 ? 10.125 9.061 -11.814 1.00 89.50 71 ASP A CA 1
ATOM 569 C C . ASP A 1 71 ? 10.482 7.942 -12.811 1.00 89.50 71 ASP A C 1
ATOM 571 O O . ASP A 1 71 ? 9.828 7.744 -13.834 1.00 89.50 71 ASP A O 1
ATOM 575 N N . THR A 1 72 ? 11.569 7.220 -12.542 1.00 90.81 72 THR A N 1
ATOM 576 C CA . THR A 1 72 ? 12.111 6.210 -13.461 1.00 90.81 72 THR A CA 1
ATOM 577 C C . THR A 1 72 ? 11.426 4.851 -13.299 1.00 90.81 72 THR A C 1
ATOM 579 O O . THR A 1 72 ? 11.317 4.086 -14.264 1.00 90.81 72 THR A O 1
ATOM 582 N N . PHE A 1 73 ? 10.967 4.540 -12.086 1.00 92.81 73 PHE A N 1
ATOM 583 C CA . PHE A 1 73 ? 10.474 3.213 -11.730 1.00 92.81 73 PHE A CA 1
ATOM 584 C C . PHE A 1 73 ? 8.952 3.174 -11.650 1.00 92.81 73 PHE A C 1
ATOM 586 O O . PHE A 1 73 ? 8.325 4.092 -11.122 1.00 92.81 73 PHE A O 1
ATOM 593 N N . GLY A 1 74 ? 8.362 2.107 -12.179 1.00 94.44 74 GLY A N 1
ATOM 594 C CA . GLY A 1 74 ? 7.031 1.636 -11.810 1.00 94.44 74 GLY A CA 1
ATOM 595 C C . GLY A 1 74 ? 7.136 0.428 -10.881 1.00 94.44 74 GLY A C 1
ATOM 596 O O . GLY A 1 74 ? 8.227 -0.109 -10.665 1.00 94.44 74 GLY A O 1
ATOM 597 N N . MET A 1 75 ? 6.004 -0.004 -10.336 1.00 95.94 75 MET A N 1
ATOM 598 C CA . MET A 1 75 ? 5.949 -1.138 -9.420 1.00 95.94 75 MET A CA 1
ATOM 599 C C . MET A 1 75 ? 4.781 -2.080 -9.718 1.00 95.94 75 MET A C 1
ATOM 601 O O . MET A 1 75 ? 3.731 -1.641 -10.183 1.00 95.94 75 MET A O 1
ATOM 605 N N . LEU A 1 76 ? 4.942 -3.359 -9.386 1.00 96.94 76 LEU A N 1
ATOM 606 C CA . LEU A 1 76 ? 3.867 -4.341 -9.241 1.00 96.94 76 LEU A CA 1
ATOM 607 C C . LEU A 1 76 ? 3.860 -4.846 -7.803 1.00 96.94 76 LEU A C 1
ATOM 609 O O . LEU A 1 76 ? 4.846 -5.410 -7.336 1.00 96.94 76 LEU A O 1
ATOM 613 N N . VAL A 1 77 ? 2.733 -4.679 -7.127 1.00 97.81 77 VAL A N 1
ATOM 614 C CA . VAL A 1 77 ? 2.436 -5.278 -5.826 1.00 97.81 77 VAL A CA 1
ATOM 615 C C . VAL A 1 77 ? 1.885 -6.684 -6.051 1.00 97.81 77 VAL A C 1
ATOM 617 O O . VAL A 1 77 ? 0.888 -6.848 -6.752 1.00 97.81 77 VAL A O 1
ATOM 620 N N . HIS A 1 78 ? 2.512 -7.689 -5.447 1.00 96.25 78 HIS A N 1
ATOM 621 C CA . HIS A 1 78 ? 2.115 -9.091 -5.562 1.00 96.25 78 HIS A CA 1
ATOM 622 C C . HIS A 1 78 ? 2.502 -9.892 -4.308 1.00 96.25 78 HIS A C 1
ATOM 624 O O . HIS A 1 78 ? 3.170 -9.388 -3.405 1.00 96.25 78 HIS A O 1
ATOM 630 N N . SER A 1 79 ? 2.081 -11.156 -4.243 1.00 95.56 79 SER A N 1
ATOM 631 C CA . SER A 1 79 ? 2.400 -12.091 -3.155 1.00 95.56 79 SER A CA 1
ATOM 632 C C . SER A 1 79 ? 2.106 -11.502 -1.768 1.00 95.56 79 SER A C 1
ATOM 634 O O . SER A 1 79 ? 2.976 -11.479 -0.894 1.00 95.56 79 SER A O 1
ATOM 636 N N . CYS A 1 80 ? 0.898 -10.970 -1.579 1.00 96.12 80 CYS A N 1
ATOM 637 C CA . CYS A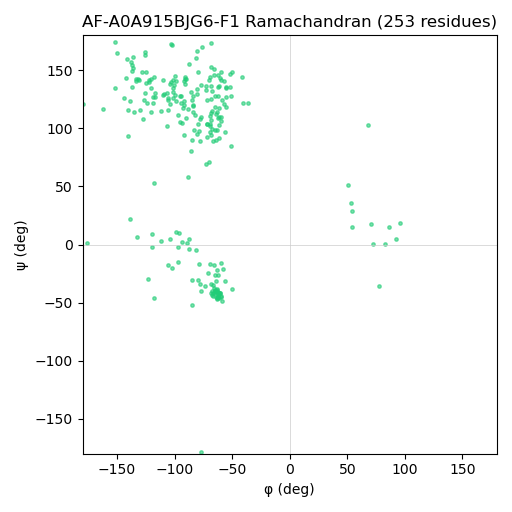 1 80 ? 0.506 -10.356 -0.316 1.00 96.12 80 CYS A CA 1
ATOM 638 C C . CYS A 1 80 ? -0.153 -11.365 0.611 1.00 96.12 80 CYS A C 1
ATOM 640 O O . CYS A 1 80 ? -0.969 -12.174 0.170 1.00 96.12 80 CYS A O 1
ATOM 642 N N . TYR A 1 81 ? 0.097 -11.220 1.906 1.00 93.69 81 TYR A N 1
ATOM 643 C CA . TYR A 1 81 ? -0.606 -11.952 2.946 1.00 93.69 81 TYR A CA 1
ATOM 644 C C . TYR A 1 81 ? -0.880 -11.074 4.163 1.00 93.69 81 TYR A C 1
ATOM 646 O O . TYR A 1 81 ? -0.239 -10.044 4.389 1.00 93.69 81 TYR A O 1
ATOM 654 N N . VAL A 1 82 ? -1.850 -11.509 4.957 1.00 91.75 82 VAL A N 1
ATOM 655 C CA . VAL A 1 82 ? -2.135 -10.969 6.284 1.00 91.75 82 VAL A CA 1
ATOM 656 C C . VAL A 1 82 ? -1.668 -11.965 7.340 1.00 91.75 82 VAL A C 1
ATOM 658 O O . VAL A 1 82 ? -1.979 -13.152 7.254 1.00 91.75 82 VAL A O 1
ATOM 661 N N . ASP A 1 83 ? -0.915 -11.484 8.322 1.00 90.44 83 ASP A N 1
ATOM 662 C CA . ASP A 1 83 ? -0.453 -12.233 9.491 1.00 90.44 83 ASP A CA 1
ATOM 663 C C . ASP A 1 83 ? -1.177 -11.723 10.747 1.00 90.44 83 ASP A C 1
ATOM 665 O O . ASP A 1 83 ? -1.417 -10.522 10.909 1.00 90.44 83 ASP A O 1
ATOM 669 N N . ASN A 1 84 ? -1.533 -12.642 11.643 1.00 84.38 84 ASN A N 1
ATOM 670 C CA . ASN A 1 84 ? -2.106 -12.337 12.953 1.00 84.38 84 ASN A CA 1
ATOM 671 C C . ASN A 1 84 ? -1.048 -12.112 14.057 1.00 84.38 84 ASN A C 1
ATOM 673 O O . ASN A 1 84 ? -1.406 -11.968 15.229 1.00 84.38 84 ASN A O 1
ATOM 677 N N . GLY A 1 85 ? 0.243 -12.121 13.710 1.00 77.62 85 GLY A N 1
ATOM 678 C CA . GLY A 1 85 ? 1.374 -11.918 14.621 1.00 77.62 85 GLY A CA 1
ATOM 679 C C . GLY A 1 85 ? 1.806 -13.172 15.389 1.00 77.62 85 GLY A C 1
ATOM 680 O O . GLY A 1 85 ? 2.746 -13.112 16.181 1.00 77.62 85 GLY A O 1
ATOM 681 N N . TYR A 1 86 ? 1.142 -14.309 15.162 1.00 79.06 86 TYR A N 1
ATOM 682 C CA . TYR A 1 86 ? 1.455 -15.606 15.772 1.00 79.06 86 TYR A CA 1
ATOM 683 C C . TYR A 1 86 ? 1.813 -16.677 14.729 1.00 79.06 86 TYR A C 1
ATOM 685 O O . TYR A 1 86 ? 1.981 -17.847 15.081 1.00 79.06 86 TYR A O 1
ATOM 693 N N . GLY A 1 87 ? 1.988 -16.279 13.463 1.00 77.88 87 GLY A N 1
ATOM 694 C CA . GLY A 1 87 ? 2.428 -17.149 12.375 1.00 77.88 87 GLY A CA 1
ATOM 695 C C . GLY A 1 87 ? 1.295 -17.805 11.585 1.00 77.88 87 GLY A C 1
ATOM 696 O O . GLY A 1 87 ? 1.588 -18.612 10.696 1.00 77.88 87 GLY A O 1
ATOM 697 N N . ASP A 1 88 ? 0.031 -17.466 11.866 1.00 83.81 88 ASP A N 1
ATOM 698 C CA . ASP A 1 88 ? -1.067 -17.804 10.962 1.00 83.81 88 ASP A CA 1
ATOM 699 C C . ASP A 1 88 ? -1.152 -16.729 9.881 1.00 83.81 88 ASP A C 1
ATOM 701 O O . ASP A 1 88 ? -1.390 -15.553 10.165 1.00 83.81 88 ASP A O 1
ATOM 705 N N . ARG A 1 89 ? -0.973 -17.156 8.631 1.00 87.50 89 ARG A N 1
ATOM 706 C CA . ARG A 1 89 ? -0.980 -16.284 7.458 1.00 87.50 89 ARG A CA 1
ATOM 707 C C . ARG A 1 89 ? -2.062 -16.698 6.474 1.00 87.50 89 ARG A C 1
ATOM 709 O O . ARG A 1 89 ? -2.272 -17.893 6.258 1.00 87.50 89 ARG A O 1
ATOM 716 N N . VAL A 1 90 ? -2.693 -15.711 5.854 1.00 88.50 90 VAL A N 1
ATOM 717 C CA . VAL A 1 90 ? -3.662 -15.907 4.772 1.00 88.50 90 VAL A CA 1
ATOM 718 C C . VAL A 1 90 ? -3.235 -15.059 3.585 1.00 88.50 90 VAL A C 1
ATOM 720 O O . VAL A 1 90 ? -3.052 -13.849 3.725 1.00 88.50 90 VAL A O 1
ATOM 723 N N . ASP A 1 91 ? -3.060 -15.699 2.433 1.00 91.25 91 ASP A N 1
ATOM 724 C CA . ASP A 1 91 ? -2.692 -15.022 1.192 1.00 91.25 91 ASP A CA 1
ATOM 725 C C . ASP A 1 91 ? -3.897 -14.232 0.657 1.00 91.25 91 ASP A C 1
ATOM 727 O O . ASP A 1 91 ? -5.023 -14.728 0.648 1.00 91.25 91 ASP A O 1
ATOM 731 N N . ILE A 1 92 ? -3.658 -12.997 0.214 1.00 92.81 92 ILE A N 1
ATOM 732 C CA . ILE A 1 92 ? -4.693 -12.076 -0.284 1.00 92.81 92 ILE A CA 1
ATOM 733 C C . ILE A 1 92 ? -4.426 -11.597 -1.715 1.00 92.81 92 ILE A C 1
ATOM 735 O O . ILE A 1 92 ? -5.386 -11.370 -2.447 1.00 92.81 92 ILE A O 1
ATOM 739 N N . LEU A 1 93 ? -3.157 -11.503 -2.139 1.00 94.38 93 LEU A N 1
ATOM 740 C CA . LEU A 1 93 ? -2.780 -11.307 -3.546 1.00 94.38 93 LEU A CA 1
ATOM 741 C C . LEU A 1 93 ? -1.860 -12.440 -4.007 1.00 94.38 93 LEU A C 1
ATOM 743 O O . LEU A 1 93 ? -0.944 -12.830 -3.280 1.00 94.38 93 LEU A O 1
ATOM 747 N N . ASP A 1 94 ? -2.064 -12.917 -5.231 1.00 93.06 94 ASP A N 1
ATOM 748 C CA . ASP A 1 94 ? -1.219 -13.934 -5.857 1.00 93.06 94 ASP A CA 1
ATOM 749 C C . ASP A 1 94 ? 0.123 -13.372 -6.374 1.00 93.06 94 ASP A C 1
ATOM 751 O O . ASP A 1 94 ? 0.425 -12.185 -6.246 1.00 93.06 94 ASP A O 1
ATOM 755 N N . GLN A 1 95 ? 0.941 -14.235 -6.983 1.00 94.44 95 GLN A N 1
ATOM 756 C CA . GLN A 1 95 ? 2.258 -13.877 -7.534 1.00 94.44 95 GLN A CA 1
ATOM 757 C C . GLN A 1 95 ? 2.196 -12.909 -8.726 1.00 94.44 95 GLN A C 1
ATOM 759 O O . GLN A 1 95 ? 3.209 -12.296 -9.049 1.00 94.44 95 GLN A O 1
ATOM 764 N N . ASN A 1 96 ? 1.035 -12.764 -9.366 1.00 93.19 96 ASN A N 1
ATOM 765 C CA . ASN A 1 96 ? 0.817 -11.857 -10.489 1.00 93.19 96 ASN A CA 1
ATOM 766 C C . ASN A 1 96 ? 0.203 -10.520 -10.041 1.00 93.19 96 ASN A C 1
ATOM 768 O O . ASN A 1 96 ? -0.008 -9.649 -10.875 1.00 93.19 96 ASN A O 1
ATOM 772 N N . GLY A 1 97 ? -0.098 -10.346 -8.749 1.00 94.31 97 GLY A N 1
ATOM 773 C CA . GLY A 1 97 ? -0.738 -9.142 -8.214 1.00 94.31 97 GLY A CA 1
ATOM 774 C C . GLY A 1 97 ? -2.266 -9.156 -8.276 1.00 94.31 97 GLY A C 1
ATOM 775 O O . GLY A 1 97 ? -2.893 -8.111 -8.103 1.00 94.31 97 GLY A O 1
ATOM 776 N N . CYS A 1 98 ? -2.878 -10.320 -8.499 1.00 94.50 98 CYS A N 1
ATOM 777 C CA . CYS A 1 98 ? -4.326 -10.480 -8.548 1.00 94.50 98 CYS A CA 1
ATOM 778 C C . CYS A 1 98 ? -4.916 -10.815 -7.178 1.00 94.50 98 CYS A C 1
ATOM 780 O O . CYS A 1 98 ? -4.368 -11.631 -6.437 1.00 94.50 98 CYS A O 1
ATOM 782 N N . GLY A 1 99 ? -6.054 -10.194 -6.852 1.00 92.06 99 GLY A N 1
ATOM 783 C CA . GLY A 1 99 ? -6.789 -10.482 -5.619 1.00 92.06 99 GLY A CA 1
ATOM 784 C C . GLY A 1 99 ? -7.327 -11.910 -5.598 1.00 92.06 99 GLY A C 1
ATOM 785 O O . GLY A 1 99 ? -8.011 -12.322 -6.532 1.00 92.06 99 GLY A O 1
ATOM 786 N N . LEU A 1 100 ? -7.033 -12.654 -4.530 1.00 89.06 100 LEU A N 1
ATOM 787 C CA . LEU A 1 100 ? -7.519 -14.025 -4.336 1.00 89.06 100 LEU A CA 1
ATOM 788 C C . LEU A 1 100 ? -8.969 -14.063 -3.835 1.00 89.06 100 LEU A C 1
ATOM 790 O O . LEU A 1 100 ? -9.707 -14.994 -4.147 1.00 89.06 100 LEU A O 1
ATOM 794 N N . ASP A 1 101 ? -9.378 -13.041 -3.081 1.00 81.56 101 ASP A N 1
ATOM 795 C CA . ASP A 1 101 ? -10.729 -12.895 -2.544 1.00 81.56 101 ASP A CA 1
ATOM 796 C C . ASP A 1 101 ? -11.164 -11.426 -2.616 1.00 81.56 101 ASP A C 1
ATOM 798 O O . ASP A 1 101 ? -10.601 -10.559 -1.946 1.00 81.56 101 ASP A O 1
ATOM 802 N N . ALA A 1 102 ? -12.200 -11.145 -3.411 1.00 77.88 102 ALA A N 1
ATOM 803 C CA . ALA A 1 102 ? -12.748 -9.802 -3.585 1.00 77.88 102 ALA A CA 1
ATOM 804 C C . ALA A 1 102 ? -13.334 -9.199 -2.293 1.00 77.88 102 ALA A C 1
ATOM 806 O O . ALA A 1 102 ? -13.450 -7.975 -2.199 1.00 77.88 102 ALA A O 1
ATOM 807 N N . VAL A 1 103 ? -13.701 -10.031 -1.311 1.00 79.38 103 VAL A N 1
ATOM 808 C CA . VAL A 1 103 ? -14.200 -9.594 0.001 1.00 79.38 103 VAL A CA 1
ATOM 809 C C . VAL A 1 103 ? -13.052 -9.117 0.889 1.00 79.38 103 VAL A C 1
ATOM 811 O O . VAL A 1 103 ? -13.206 -8.119 1.595 1.00 79.38 103 VAL A O 1
ATOM 814 N N . LEU A 1 104 ? -11.906 -9.804 0.848 1.00 82.69 104 LEU A N 1
ATOM 815 C CA . LEU A 1 104 ? -10.745 -9.477 1.679 1.00 82.69 104 LEU A CA 1
ATOM 816 C C . LEU A 1 104 ? -9.876 -8.394 1.047 1.00 82.69 104 LEU A C 1
ATOM 818 O O . LEU A 1 104 ? -9.562 -7.415 1.709 1.00 82.69 104 LEU A O 1
ATOM 822 N N . LEU A 1 105 ? -9.476 -8.550 -0.213 1.00 88.94 105 LEU A N 1
ATOM 823 C CA . LEU A 1 105 ? -8.722 -7.541 -0.949 1.00 88.94 105 LEU A CA 1
ATOM 824 C C . LEU A 1 105 ? -8.812 -7.825 -2.450 1.00 88.94 105 LEU A C 1
ATOM 826 O O . LEU A 1 105 ? -8.318 -8.834 -2.949 1.00 88.94 105 LEU A O 1
ATOM 830 N N . SER A 1 106 ? -9.416 -6.899 -3.188 1.00 91.31 106 SER A N 1
ATOM 831 C CA . SER A 1 106 ? -9.443 -6.953 -4.651 1.00 91.31 106 SER A CA 1
ATOM 832 C C . SER A 1 106 ? -8.137 -6.425 -5.259 1.00 91.31 106 SER A C 1
ATOM 834 O O . SER A 1 106 ? -7.331 -5.787 -4.582 1.00 91.31 106 SER A O 1
ATOM 836 N N . THR A 1 107 ? -7.928 -6.686 -6.552 1.00 93.94 107 THR A N 1
ATOM 837 C CA . THR A 1 107 ? -6.730 -6.260 -7.294 1.00 93.94 107 THR A CA 1
ATOM 838 C C . THR A 1 107 ? -6.457 -4.756 -7.118 1.00 93.94 107 THR A C 1
ATOM 840 O O . THR A 1 107 ? -7.383 -3.969 -7.349 1.00 93.94 107 THR A O 1
ATOM 843 N N . PRO A 1 108 ? -5.231 -4.346 -6.719 1.00 96.06 108 PRO A N 1
ATOM 844 C CA . PRO A 1 108 ? -4.872 -2.943 -6.511 1.00 96.06 108 PRO A CA 1
ATOM 845 C C . PRO A 1 108 ? -5.085 -2.071 -7.752 1.00 96.06 108 PRO A C 1
ATOM 847 O O . PRO A 1 108 ? -4.764 -2.476 -8.868 1.00 96.06 108 PRO A O 1
ATOM 850 N N . ASP A 1 109 ? -5.572 -0.848 -7.540 1.00 96.06 109 ASP A N 1
ATOM 851 C CA . ASP A 1 109 ? -5.760 0.146 -8.594 1.00 96.06 109 ASP A CA 1
ATOM 852 C C . ASP A 1 109 ? -4.513 1.034 -8.678 1.00 96.06 109 ASP A C 1
ATOM 854 O O . ASP A 1 109 ? -4.167 1.723 -7.713 1.00 96.06 109 ASP A O 1
ATOM 858 N N . TYR A 1 110 ? -3.830 1.004 -9.822 1.00 96.75 110 TYR A N 1
ATOM 859 C CA . TYR A 1 110 ? -2.602 1.765 -10.060 1.00 96.75 110 TYR A CA 1
ATOM 860 C C . TYR A 1 110 ? -2.902 3.144 -10.640 1.00 96.75 110 TYR A C 1
ATOM 862 O O . TYR A 1 110 ? -3.796 3.311 -11.473 1.00 96.75 110 TYR A O 1
ATOM 870 N N . ASP A 1 111 ? -2.126 4.135 -10.215 1.00 95.38 111 ASP A N 1
ATOM 871 C CA . ASP A 1 111 ? -2.172 5.477 -10.773 1.00 95.38 111 ASP A CA 1
ATOM 872 C C . ASP A 1 111 ? -1.470 5.555 -12.140 1.00 95.38 111 ASP A C 1
ATOM 874 O O . ASP A 1 111 ? -0.755 4.645 -12.560 1.00 95.38 111 ASP A O 1
ATOM 878 N N . ALA A 1 112 ? -1.626 6.685 -12.833 1.00 93.81 112 ALA A N 1
ATOM 879 C CA . ALA A 1 112 ? -0.983 6.897 -14.129 1.00 93.81 112 ALA A CA 1
ATOM 880 C C . ALA A 1 112 ? 0.554 6.873 -14.053 1.00 93.81 112 ALA A C 1
ATOM 882 O O . ALA A 1 112 ? 1.208 6.560 -15.045 1.00 93.81 112 ALA A O 1
ATOM 883 N N . SER A 1 113 ? 1.140 7.203 -12.894 1.00 92.94 113 SER A N 1
ATOM 884 C CA . SER A 1 113 ? 2.585 7.122 -12.707 1.00 92.94 113 SER A CA 1
ATOM 885 C C . SER A 1 113 ? 3.076 5.714 -12.381 1.00 92.94 113 SER A C 1
ATOM 887 O O . SER A 1 113 ? 4.282 5.535 -12.306 1.00 92.94 113 SER A O 1
ATOM 889 N N . LEU A 1 114 ? 2.216 4.709 -12.192 1.00 95.31 114 LEU A N 1
ATOM 890 C CA . LEU A 1 114 ? 2.592 3.338 -11.808 1.00 95.31 114 LEU A CA 1
ATOM 891 C C . LEU A 1 114 ? 3.467 3.248 -10.540 1.00 95.31 114 LEU A C 1
ATOM 893 O O . LEU A 1 114 ? 4.099 2.219 -10.304 1.00 95.31 114 LEU A O 1
ATOM 897 N N . ARG A 1 115 ? 3.544 4.320 -9.742 1.00 94.94 115 ARG A N 1
ATOM 898 C CA . ARG A 1 115 ? 4.290 4.377 -8.470 1.00 94.94 115 ARG A CA 1
ATOM 899 C C . ARG A 1 115 ? 3.376 4.269 -7.273 1.00 94.94 115 ARG A C 1
ATOM 901 O O . ARG A 1 115 ? 3.851 3.959 -6.186 1.00 94.94 115 ARG A O 1
ATOM 908 N N . LEU A 1 116 ? 2.097 4.563 -7.473 1.00 97.06 116 LEU A N 1
ATOM 909 C CA . LEU A 1 116 ? 1.076 4.544 -6.450 1.00 97.06 116 LEU A CA 1
ATOM 910 C C . LEU A 1 116 ? 0.049 3.480 -6.823 1.00 97.06 116 LEU A C 1
ATOM 912 O O . LEU A 1 116 ? -0.503 3.486 -7.921 1.00 97.06 116 LEU A O 1
ATOM 916 N N . ALA A 1 117 ? -0.216 2.579 -5.887 1.00 97.81 117 ALA A N 1
ATOM 917 C CA . ALA A 1 117 ? -1.311 1.630 -5.983 1.00 97.81 117 ALA A CA 1
ATOM 918 C C . ALA A 1 117 ? -2.189 1.768 -4.748 1.00 97.81 117 ALA A C 1
ATOM 920 O O . ALA A 1 117 ? -1.689 1.936 -3.630 1.00 97.81 117 ALA A O 1
ATOM 921 N N . THR A 1 118 ? -3.502 1.711 -4.940 1.00 97.69 118 THR A N 1
ATOM 922 C CA . THR A 1 118 ? -4.460 1.897 -3.852 1.00 97.69 118 THR A CA 1
ATOM 923 C C . THR A 1 118 ? -5.591 0.892 -3.935 1.00 97.69 118 THR A C 1
ATOM 925 O O . THR A 1 118 ? -5.969 0.460 -5.022 1.00 97.69 118 THR A O 1
ATOM 928 N N . LYS A 1 119 ? -6.144 0.509 -2.782 1.00 95.88 119 LYS A N 1
ATOM 929 C CA . LYS A 1 119 ? -7.386 -0.263 -2.761 1.00 95.88 119 LYS A CA 1
ATOM 930 C C . LYS A 1 119 ? -8.199 -0.038 -1.492 1.00 95.88 119 LYS A C 1
ATOM 932 O O . LYS A 1 119 ? -7.613 -0.066 -0.408 1.00 95.88 119 LYS A O 1
ATOM 937 N N . PRO A 1 120 ? -9.525 0.173 -1.585 1.00 93.50 120 PRO A N 1
ATOM 938 C CA . PRO A 1 120 ? -10.380 0.180 -0.409 1.00 93.50 120 PRO A CA 1
ATOM 939 C C . PRO A 1 120 ? -10.495 -1.228 0.187 1.00 93.50 120 PRO A C 1
ATOM 941 O O . PRO A 1 120 ? -10.561 -2.225 -0.530 1.00 93.50 120 PRO A O 1
ATOM 944 N N . TYR A 1 121 ? -10.561 -1.285 1.510 1.00 89.75 121 TYR A N 1
ATOM 945 C CA . TYR A 1 121 ? -10.645 -2.495 2.315 1.00 89.75 121 TYR A CA 1
ATOM 946 C C . TYR A 1 121 ? -11.572 -2.263 3.508 1.00 89.75 121 TYR A C 1
ATOM 948 O O . TYR A 1 121 ? -11.603 -1.1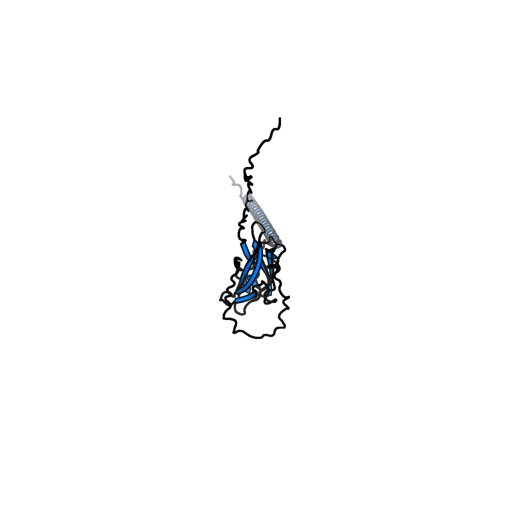76 4.091 1.00 89.75 121 TYR A O 1
ATOM 956 N N . HIS A 1 122 ? -12.334 -3.291 3.869 1.00 90.81 122 HIS A N 1
ATOM 957 C CA . HIS A 1 122 ? -13.176 -3.280 5.059 1.00 90.81 122 HIS A CA 1
ATOM 958 C C . HIS A 1 122 ? -12.512 -4.117 6.139 1.00 90.81 122 HIS A C 1
ATOM 960 O O . HIS A 1 122 ? -12.276 -5.308 5.952 1.00 90.81 122 HIS A O 1
ATOM 966 N N . VAL A 1 123 ? -12.234 -3.492 7.280 1.00 89.75 123 VAL A N 1
ATOM 967 C CA . VAL A 1 123 ? -11.509 -4.142 8.371 1.00 89.75 123 VAL A CA 1
ATOM 968 C C . VAL A 1 123 ? -12.281 -5.360 8.883 1.00 89.75 123 VAL A C 1
ATOM 970 O O . VAL A 1 123 ? -13.380 -5.225 9.426 1.00 89.75 123 VAL A O 1
ATOM 973 N N . PHE A 1 124 ? -11.682 -6.544 8.756 1.00 86.00 124 PHE A N 1
ATOM 974 C CA . PHE A 1 124 ? -12.136 -7.769 9.415 1.00 86.00 124 PHE A CA 1
ATOM 975 C C . PHE A 1 124 ? -11.259 -8.098 10.630 1.00 86.00 124 PHE A C 1
ATOM 977 O O . PHE A 1 124 ? -10.228 -7.470 10.865 1.00 86.00 124 PHE A O 1
ATOM 984 N N . LYS A 1 125 ? -11.666 -9.101 11.412 1.00 81.88 125 LYS A N 1
ATOM 985 C CA . LYS A 1 125 ? -10.816 -9.722 12.434 1.00 81.88 125 LYS A CA 1
ATOM 986 C C . LYS A 1 125 ? -10.933 -11.235 12.393 1.00 81.88 125 LYS A C 1
ATOM 988 O O . LYS A 1 125 ? -11.949 -11.775 11.955 1.00 81.88 125 LYS A O 1
ATOM 993 N N . TYR A 1 126 ? -9.948 -11.898 12.981 1.00 76.50 126 TYR A N 1
ATOM 994 C CA . TYR A 1 126 ? -10.105 -13.273 13.440 1.00 76.50 126 TYR A CA 1
ATOM 995 C C . TYR A 1 126 ? -10.842 -13.277 14.786 1.00 76.50 126 TYR A C 1
ATOM 997 O O . TYR A 1 126 ? -10.688 -12.344 15.575 1.00 76.50 126 TYR A O 1
ATOM 1005 N N . ALA A 1 127 ? -11.630 -14.321 15.070 1.00 72.50 127 ALA A N 1
ATOM 1006 C CA . ALA A 1 127 ? -12.463 -14.396 16.278 1.00 72.50 127 ALA A CA 1
ATOM 1007 C C . ALA A 1 127 ? -11.683 -14.090 17.575 1.00 72.50 127 ALA A C 1
ATOM 1009 O O . ALA A 1 127 ? -12.177 -13.344 18.421 1.00 72.50 127 ALA A O 1
ATOM 1010 N N . ASP A 1 128 ? -10.434 -14.562 17.656 1.00 75.50 128 ASP A N 1
ATOM 1011 C CA . ASP A 1 128 ? -9.605 -14.504 18.864 1.00 75.50 128 ASP A CA 1
ATOM 1012 C C . ASP A 1 128 ? -8.390 -13.563 18.757 1.00 75.50 128 ASP A C 1
ATOM 1014 O O . ASP A 1 128 ? -7.566 -13.521 19.676 1.00 75.50 128 ASP A O 1
ATOM 1018 N N . ARG A 1 129 ? -8.218 -12.834 17.640 1.00 82.12 129 ARG A N 1
ATOM 1019 C CA . ARG A 1 129 ? -7.005 -12.030 17.383 1.00 82.12 129 ARG A CA 1
ATOM 1020 C C . ARG A 1 129 ? -7.350 -10.597 16.971 1.00 82.12 129 ARG A C 1
ATOM 1022 O O . ARG A 1 129 ? -7.918 -10.404 15.897 1.00 82.12 129 ARG A O 1
ATOM 1029 N N . PRO A 1 130 ? -6.971 -9.594 17.784 1.00 83.06 130 PRO A N 1
ATOM 1030 C CA . PRO A 1 130 ? -7.270 -8.198 17.493 1.00 83.06 130 PRO A CA 1
ATOM 1031 C C . PRO A 1 130 ? -6.188 -7.505 16.654 1.00 83.06 130 PRO A C 1
ATOM 1033 O O . PRO A 1 130 ? -6.325 -6.319 16.406 1.00 83.06 130 PRO A O 1
ATOM 1036 N N . VAL A 1 131 ? -5.107 -8.178 16.244 1.00 89.81 131 VAL A N 1
ATOM 1037 C CA . VAL A 1 131 ? -4.005 -7.548 15.494 1.00 89.81 131 VAL A CA 1
ATOM 1038 C C . VAL A 1 131 ? -3.885 -8.171 14.110 1.00 89.81 131 VAL A C 1
ATOM 1040 O O . VAL A 1 131 ? -3.836 -9.394 13.992 1.00 89.81 131 VAL A O 1
ATOM 1043 N N . LEU A 1 132 ? -3.820 -7.324 13.084 1.00 91.25 132 LEU A N 1
ATOM 1044 C CA . LEU A 1 132 ? -3.523 -7.699 11.705 1.00 91.25 132 LEU A CA 1
ATOM 1045 C C . LEU A 1 132 ? -2.274 -6.958 11.229 1.00 91.25 132 LEU A C 1
ATOM 1047 O O . LEU A 1 132 ? -2.163 -5.747 11.413 1.00 91.25 132 LEU A O 1
ATOM 1051 N N . GLN A 1 133 ? -1.359 -7.657 10.572 1.00 93.31 133 GLN A N 1
ATOM 1052 C CA . GLN A 1 133 ? -0.241 -7.046 9.865 1.00 93.31 133 GLN A CA 1
ATOM 1053 C C . GLN A 1 133 ? -0.232 -7.532 8.424 1.00 93.31 133 GLN A C 1
ATOM 1055 O O . GLN A 1 133 ? -0.312 -8.730 8.168 1.00 93.31 133 GLN A O 1
ATOM 1060 N N . PHE A 1 134 ? -0.136 -6.604 7.480 1.00 95.00 134 PHE A N 1
ATOM 1061 C CA . PHE A 1 134 ? -0.105 -6.944 6.069 1.00 95.00 134 PHE A CA 1
ATOM 1062 C C . PHE A 1 134 ? 1.318 -6.849 5.543 1.00 95.00 134 PHE A C 1
ATOM 1064 O O . PHE A 1 134 ? 2.053 -5.908 5.854 1.00 95.00 134 PHE A O 1
ATOM 1071 N N . GLN A 1 135 ? 1.673 -7.805 4.697 1.00 95.88 135 GLN A N 1
ATOM 1072 C CA . GLN A 1 135 ? 2.951 -7.846 4.011 1.00 95.88 135 GLN A CA 1
ATOM 1073 C C . GLN A 1 135 ? 2.726 -8.145 2.537 1.00 95.88 135 GLN A C 1
ATOM 1075 O O . GLN A 1 135 ? 1.871 -8.955 2.191 1.00 95.88 135 GLN A O 1
ATOM 1080 N N . CYS A 1 136 ? 3.502 -7.491 1.683 1.00 97.31 136 CYS A N 1
ATOM 1081 C CA . CYS A 1 136 ? 3.483 -7.686 0.241 1.00 97.31 136 CYS A CA 1
ATOM 1082 C C . CYS A 1 136 ? 4.902 -7.709 -0.309 1.00 97.31 136 CYS A C 1
ATOM 1084 O O . CYS A 1 136 ? 5.811 -7.125 0.284 1.00 97.31 136 CYS A O 1
ATOM 1086 N N . GLN A 1 137 ? 5.061 -8.325 -1.475 1.00 97.44 137 GLN A N 1
ATOM 1087 C CA . GLN A 1 137 ? 6.256 -8.174 -2.290 1.00 97.44 137 GLN A CA 1
ATOM 1088 C C . GLN A 1 137 ? 5.993 -7.165 -3.403 1.00 97.44 137 GLN A C 1
ATOM 1090 O O . GLN A 1 137 ? 4.885 -7.060 -3.931 1.00 97.44 137 GLN A O 1
ATOM 1095 N N . VAL A 1 138 ? 7.022 -6.404 -3.745 1.00 96.88 138 VAL A N 1
ATOM 1096 C CA . VAL A 1 138 ? 6.981 -5.403 -4.800 1.00 96.88 138 VAL A CA 1
ATOM 1097 C C . VAL A 1 138 ? 8.073 -5.710 -5.808 1.00 96.88 138 VAL A C 1
ATOM 1099 O O . VAL A 1 138 ? 9.251 -5.731 -5.459 1.00 96.88 138 VAL A O 1
ATOM 1102 N N . THR A 1 139 ? 7.686 -5.913 -7.062 1.00 95.25 139 THR A N 1
ATOM 1103 C CA . THR A 1 139 ? 8.623 -5.983 -8.185 1.00 95.25 139 THR A CA 1
ATOM 1104 C C . THR A 1 139 ? 8.711 -4.613 -8.843 1.00 95.25 139 THR A C 1
ATOM 1106 O O . THR A 1 139 ? 7.691 -4.029 -9.208 1.00 95.25 139 THR A O 1
ATOM 1109 N N . LEU A 1 140 ? 9.927 -4.098 -9.009 1.00 93.69 140 LEU A N 1
ATOM 1110 C CA . LEU A 1 140 ? 10.176 -2.827 -9.687 1.00 93.69 140 LEU A CA 1
ATOM 1111 C C . LEU A 1 140 ? 10.424 -3.041 -11.184 1.00 93.69 140 LEU A C 1
ATOM 1113 O O . LEU A 1 140 ? 11.100 -3.987 -11.585 1.00 93.69 140 LEU A O 1
ATOM 1117 N N . CYS A 1 141 ? 9.924 -2.121 -12.006 1.00 92.06 141 CYS A N 1
ATOM 1118 C CA . CYS A 1 141 ? 10.170 -2.082 -13.447 1.00 92.06 141 CYS A CA 1
ATOM 1119 C C . CYS A 1 141 ? 10.653 -0.696 -13.876 1.00 92.06 141 CYS A C 1
ATOM 1121 O O . CYS A 1 141 ? 10.275 0.322 -13.297 1.00 92.06 141 CYS A O 1
ATOM 1123 N N . LEU A 1 142 ? 11.491 -0.646 -14.910 1.00 90.88 142 LEU A N 1
ATOM 1124 C CA . LEU A 1 142 ? 11.872 0.612 -15.545 1.00 90.88 142 LEU A CA 1
ATOM 1125 C C . LEU A 1 142 ? 10.763 1.035 -16.509 1.00 90.88 142 LEU A C 1
ATOM 1127 O O . LEU A 1 142 ? 10.341 0.253 -17.357 1.00 90.88 142 LEU A O 1
ATOM 1131 N N . LYS A 1 143 ? 10.316 2.287 -16.405 1.00 90.56 143 LYS A N 1
ATOM 1132 C CA . LYS A 1 143 ? 9.283 2.841 -17.295 1.00 90.56 143 LYS A CA 1
ATOM 1133 C C . LYS A 1 143 ? 9.777 3.080 -18.717 1.00 90.56 143 LYS A C 1
ATOM 1135 O O . LYS A 1 143 ? 8.978 3.130 -19.649 1.00 90.56 143 LYS A O 1
ATOM 1140 N N . PHE A 1 144 ? 11.085 3.268 -18.878 1.00 87.06 144 PHE A N 1
ATOM 1141 C CA . PHE A 1 144 ? 11.703 3.463 -20.183 1.00 87.06 144 PHE A CA 1
ATOM 1142 C C . PHE A 1 144 ? 11.496 2.232 -21.072 1.00 87.06 144 PHE A C 1
ATOM 1144 O O . PHE A 1 144 ? 11.458 1.104 -20.585 1.00 87.06 144 PHE A O 1
ATOM 1151 N N . ASP A 1 145 ? 11.342 2.475 -22.373 1.00 85.44 145 ASP A N 1
ATOM 1152 C CA . ASP A 1 145 ? 11.163 1.443 -23.401 1.00 85.44 145 ASP A CA 1
ATOM 1153 C C . ASP A 1 145 ? 10.005 0.460 -23.126 1.00 85.44 145 ASP A C 1
ATOM 1155 O O . ASP A 1 145 ? 10.051 -0.696 -23.539 1.00 85.44 145 ASP A O 1
ATOM 1159 N N . GLY A 1 146 ? 8.959 0.914 -22.420 1.00 85.56 146 GLY A N 1
ATOM 1160 C CA . GLY A 1 146 ? 7.767 0.106 -22.140 1.00 85.56 146 GLY A CA 1
ATOM 1161 C C . GLY A 1 146 ? 8.002 -1.031 -21.140 1.00 85.56 146 GLY A C 1
ATOM 1162 O O . GLY A 1 146 ? 7.190 -1.949 -21.056 1.00 85.56 146 GLY A O 1
ATOM 1163 N N . GLY A 1 147 ? 9.082 -0.988 -20.350 1.00 88.06 147 GLY A N 1
ATOM 1164 C CA . GLY A 1 147 ? 9.471 -2.080 -19.447 1.00 88.06 147 GLY A CA 1
ATOM 1165 C C . GLY A 1 147 ? 8.440 -2.456 -18.372 1.00 88.06 147 GLY A C 1
ATOM 1166 O O . GLY A 1 147 ? 8.532 -3.538 -17.796 1.00 88.06 147 GLY A O 1
ATOM 1167 N N . CYS A 1 148 ? 7.444 -1.602 -18.121 1.00 92.12 148 CYS A N 1
ATOM 1168 C CA . CYS A 1 148 ? 6.351 -1.869 -17.186 1.00 92.12 148 CYS A CA 1
ATOM 1169 C C . CYS A 1 148 ? 5.061 -2.392 -17.844 1.00 92.12 148 CYS A C 1
ATOM 1171 O O . CYS A 1 148 ? 4.214 -2.915 -17.129 1.00 92.12 148 CYS A O 1
ATOM 1173 N N . GLU A 1 149 ? 4.887 -2.292 -19.169 1.00 90.12 149 GLU A N 1
ATOM 1174 C CA . GLU A 1 149 ? 3.594 -2.552 -19.837 1.00 90.12 149 GLU A CA 1
ATOM 1175 C C . GLU A 1 149 ? 3.112 -4.004 -19.707 1.00 90.12 149 GLU A C 1
ATOM 1177 O O . GLU A 1 149 ? 1.913 -4.263 -19.649 1.00 90.12 149 GLU A O 1
ATOM 1182 N N . ALA A 1 150 ? 4.043 -4.959 -19.636 1.00 88.38 150 ALA A N 1
ATOM 1183 C CA . ALA A 1 150 ? 3.734 -6.379 -19.458 1.00 88.38 150 ALA A CA 1
ATOM 1184 C C . ALA A 1 150 ? 3.597 -6.799 -17.981 1.00 88.38 150 ALA A C 1
ATOM 1186 O O . ALA A 1 150 ? 3.319 -7.966 -17.709 1.00 88.38 150 ALA A O 1
ATOM 1187 N N . LEU A 1 151 ? 3.841 -5.878 -17.043 1.00 91.06 151 LEU A N 1
ATOM 1188 C CA . LEU A 1 151 ? 3.965 -6.161 -15.612 1.00 91.06 151 LEU A CA 1
ATOM 1189 C C . LEU A 1 151 ? 2.884 -5.442 -14.789 1.00 91.06 151 LEU A C 1
ATOM 1191 O O . LEU A 1 151 ? 2.233 -6.080 -13.967 1.00 91.06 151 LEU A O 1
ATOM 1195 N N . THR A 1 152 ? 2.648 -4.150 -15.044 1.00 92.50 152 THR A N 1
ATOM 1196 C CA . THR A 1 152 ? 1.685 -3.318 -14.304 1.00 92.50 152 THR A CA 1
ATOM 1197 C C . THR A 1 152 ? 0.861 -2.438 -15.254 1.00 92.50 152 THR A C 1
ATOM 1199 O O . THR A 1 152 ? 1.452 -1.751 -16.089 1.00 92.50 152 THR A O 1
ATOM 1202 N N . PRO A 1 153 ? -0.472 -2.328 -15.072 1.00 93.75 153 PRO A N 1
ATOM 1203 C CA . PRO A 1 153 ? -1.305 -3.066 -14.115 1.00 93.75 153 PRO A CA 1
ATOM 1204 C C . PRO A 1 153 ? -1.427 -4.558 -14.461 1.00 93.75 153 PRO A C 1
ATOM 1206 O O . PRO A 1 153 ? -1.334 -4.920 -15.635 1.00 93.75 153 PRO A O 1
ATOM 1209 N N . PRO A 1 154 ? -1.658 -5.433 -13.469 1.00 93.75 154 PRO A N 1
ATOM 1210 C CA . PRO A 1 154 ? -1.794 -6.858 -13.728 1.00 93.75 154 PRO A CA 1
ATOM 1211 C C . PRO A 1 154 ? -3.101 -7.172 -14.463 1.00 93.75 154 PRO A C 1
ATOM 1213 O O . PRO A 1 154 ? -4.157 -6.602 -14.177 1.00 93.75 154 PRO A O 1
ATOM 1216 N N . ASN A 1 155 ? -3.041 -8.113 -15.405 1.00 92.06 155 ASN A N 1
ATOM 1217 C CA . ASN A 1 155 ? -4.219 -8.590 -16.123 1.00 92.06 155 ASN A CA 1
ATOM 1218 C C . ASN A 1 155 ? -4.907 -9.696 -15.316 1.00 92.06 155 ASN A C 1
ATOM 1220 O O . ASN A 1 155 ? -4.580 -10.877 -15.446 1.00 92.06 155 ASN A O 1
ATOM 1224 N N . CYS A 1 156 ? -5.833 -9.291 -14.454 1.00 90.00 156 CYS A N 1
ATOM 1225 C CA . CYS A 1 156 ? -6.558 -10.198 -13.577 1.00 90.00 156 CYS A CA 1
ATOM 1226 C C . CYS A 1 156 ? -7.941 -10.534 -14.144 1.00 90.00 156 CYS A C 1
ATOM 1228 O O . CYS A 1 156 ? -8.622 -9.639 -14.651 1.00 90.00 156 CYS A O 1
ATOM 1230 N N . PRO A 1 157 ? -8.400 -11.794 -14.026 1.00 83.38 157 PRO A N 1
ATOM 1231 C CA . PRO A 1 157 ? -9.792 -12.116 -14.299 1.00 83.38 157 PRO A CA 1
ATOM 1232 C C . PRO A 1 157 ? -10.685 -11.320 -13.344 1.00 83.38 157 PRO A C 1
ATOM 1234 O O . PRO A 1 157 ? -10.336 -11.116 -12.180 1.00 83.38 157 PRO A O 1
ATOM 1237 N N . GLU A 1 158 ? -11.838 -10.868 -13.830 1.00 69.75 158 GLU A N 1
ATOM 1238 C CA . GLU A 1 158 ? -12.807 -10.167 -12.993 1.00 69.75 158 GLU A CA 1
ATOM 1239 C C . GLU A 1 158 ? -13.286 -11.127 -11.896 1.00 69.75 158 GLU A C 1
ATOM 1241 O O . GLU A 1 158 ? -13.950 -12.134 -12.162 1.00 69.75 158 GLU A O 1
ATOM 1246 N N . THR A 1 159 ? -12.868 -10.871 -10.656 1.00 59.94 159 THR A N 1
ATOM 1247 C CA . THR A 1 159 ? -13.224 -11.706 -9.515 1.00 59.94 159 THR A CA 1
ATOM 1248 C C . THR A 1 159 ? -14.696 -11.476 -9.193 1.00 59.94 159 THR A C 1
ATOM 1250 O O . THR A 1 159 ? -15.079 -10.449 -8.632 1.00 59.94 159 THR A O 1
ATOM 1253 N N . LEU A 1 160 ? -15.560 -12.427 -9.568 1.00 52.47 160 LEU A N 1
ATOM 1254 C CA . LEU A 1 160 ? -16.938 -12.423 -9.081 1.00 52.47 160 LEU A CA 1
ATOM 1255 C C . LEU A 1 160 ? -16.924 -12.524 -7.543 1.00 52.47 160 LEU A C 1
ATOM 1257 O O . LEU A 1 160 ? -16.120 -13.286 -7.000 1.00 52.47 160 LEU A O 1
ATOM 1261 N N . PRO A 1 161 ? -17.825 -11.816 -6.832 1.00 50.53 161 PRO A N 1
ATOM 1262 C CA . PRO A 1 161 ? -17.960 -11.969 -5.392 1.00 50.53 161 PRO A CA 1
ATOM 1263 C C . PRO A 1 161 ? -18.210 -13.444 -5.072 1.00 50.53 161 PRO A C 1
ATOM 1265 O O . PRO A 1 161 ? -19.207 -14.025 -5.513 1.00 50.53 161 PRO A O 1
ATOM 1268 N N . ALA A 1 162 ? -17.301 -14.058 -4.320 1.00 47.47 162 ALA A N 1
ATOM 1269 C CA . ALA A 1 162 ? -17.386 -15.451 -3.913 1.00 47.47 162 ALA A CA 1
ATOM 1270 C C . ALA A 1 162 ? -18.477 -15.638 -2.842 1.00 47.47 162 ALA A C 1
ATOM 1272 O O . ALA A 1 162 ? -18.205 -15.925 -1.687 1.00 47.47 162 ALA A O 1
ATOM 1273 N N . HIS A 1 163 ? -19.743 -15.486 -3.229 1.00 47.69 163 HIS A N 1
ATOM 1274 C CA . HIS A 1 163 ? -20.889 -15.991 -2.465 1.00 47.69 163 HIS A CA 1
ATOM 1275 C C . HIS A 1 163 ? -21.499 -17.255 -3.092 1.00 47.69 163 HIS A C 1
ATOM 1277 O O . HIS A 1 163 ? -22.509 -17.754 -2.604 1.00 47.69 163 HIS A O 1
ATOM 1283 N N . LEU A 1 164 ? -20.888 -17.799 -4.153 1.00 45.06 164 LEU A N 1
ATOM 1284 C CA . LEU A 1 164 ? -21.375 -18.993 -4.859 1.00 45.06 164 LEU A CA 1
ATOM 1285 C C . LEU A 1 164 ? -20.409 -20.182 -4.873 1.00 45.06 164 LEU A C 1
ATOM 1287 O O . LEU A 1 164 ? -20.795 -21.250 -5.344 1.00 45.06 164 LEU A O 1
ATOM 1291 N N . HIS A 1 165 ? -19.212 -20.059 -4.299 1.00 45.06 165 HIS A N 1
ATOM 1292 C CA . HIS A 1 165 ? -18.405 -21.236 -3.999 1.00 45.06 165 HIS A CA 1
ATOM 1293 C C . HIS A 1 165 ? -18.684 -21.658 -2.564 1.00 45.06 165 HIS A C 1
ATOM 1295 O O . HIS A 1 165 ? -18.311 -20.993 -1.603 1.00 45.06 165 HIS A O 1
ATOM 1301 N N . ALA A 1 166 ? -19.466 -22.733 -2.472 1.00 38.84 166 ALA A N 1
ATOM 1302 C CA . ALA A 1 166 ? -19.805 -23.438 -1.257 1.00 38.84 166 ALA A CA 1
ATOM 1303 C C . ALA A 1 166 ? -18.592 -23.576 -0.328 1.00 38.84 166 ALA A C 1
ATOM 1305 O O . ALA A 1 166 ? -17.470 -23.786 -0.784 1.00 38.84 166 ALA A O 1
ATOM 1306 N N . HIS A 1 167 ? -18.866 -23.496 0.974 1.00 44.38 167 HIS A N 1
ATOM 1307 C CA . HIS A 1 167 ? -17.998 -23.974 2.041 1.00 44.38 167 HIS A CA 1
ATOM 1308 C C . HIS A 1 167 ? -17.570 -25.425 1.769 1.00 44.38 167 HIS A C 1
ATOM 1310 O O . HIS A 1 167 ? -18.171 -26.366 2.284 1.00 44.38 167 HIS A O 1
ATOM 1316 N N . GLU A 1 168 ? -16.521 -25.619 0.982 1.00 37.69 168 GLU A N 1
ATOM 1317 C CA . GLU A 1 168 ? -15.743 -26.842 1.021 1.00 37.69 168 GLU A CA 1
ATOM 1318 C C . GLU A 1 168 ? -14.615 -26.582 2.013 1.00 37.69 168 GLU A C 1
ATOM 1320 O O . GLU A 1 168 ? -13.601 -25.950 1.721 1.00 37.69 168 GLU A O 1
ATOM 1325 N N . HIS A 1 169 ? -14.868 -26.989 3.256 1.00 45.59 169 HIS A N 1
ATOM 1326 C CA . HIS A 1 169 ? -13.842 -27.096 4.277 1.00 45.59 169 HIS A CA 1
ATOM 1327 C C . HIS A 1 169 ? -12.732 -28.025 3.767 1.00 45.59 169 HIS A C 1
ATOM 1329 O O . HIS A 1 169 ? -12.818 -29.237 3.932 1.00 45.59 169 HIS A O 1
ATOM 1335 N N . GLU A 1 170 ? -11.661 -27.455 3.218 1.00 41.22 170 GLU A N 1
ATOM 1336 C CA . GLU A 1 170 ? -10.372 -28.141 3.092 1.00 41.22 170 GLU A CA 1
ATOM 1337 C C . GLU A 1 170 ? -9.285 -27.410 3.895 1.00 41.22 170 GLU A C 1
ATOM 1339 O O . GLU A 1 170 ? -8.188 -27.097 3.432 1.00 41.22 170 GLU A O 1
ATOM 1344 N N . HIS A 1 171 ? -9.577 -27.178 5.177 1.00 50.09 171 HIS A N 1
ATOM 1345 C CA . HIS A 1 171 ? -8.526 -27.104 6.188 1.00 50.09 171 HIS A CA 1
ATOM 1346 C C . HIS A 1 171 ? -7.897 -28.500 6.313 1.00 50.09 171 HIS A C 1
ATOM 1348 O O . HIS A 1 171 ? -8.407 -29.276 7.100 1.00 50.09 171 HIS A O 1
ATOM 1354 N N . GLU A 1 172 ? -6.856 -28.842 5.530 1.00 48.84 172 GLU A N 1
ATOM 1355 C CA . GLU A 1 172 ? -5.764 -29.739 5.999 1.00 48.84 172 GLU A CA 1
ATOM 1356 C C . GLU A 1 172 ? -4.572 -29.989 5.029 1.00 48.84 172 GLU A C 1
ATOM 1358 O O . GLU A 1 172 ? -3.704 -30.778 5.401 1.00 48.84 172 GLU A O 1
ATOM 1363 N N . ARG A 1 173 ? -4.427 -29.432 3.803 1.00 46.66 173 ARG A N 1
ATOM 1364 C CA . ARG A 1 173 ? -3.353 -29.942 2.886 1.00 46.66 173 ARG A CA 1
ATOM 1365 C C . ARG A 1 173 ? -2.496 -28.998 2.026 1.00 46.66 173 ARG A C 1
ATOM 1367 O O . ARG A 1 173 ? -1.793 -29.493 1.153 1.00 46.66 173 ARG A O 1
ATOM 1374 N N . ALA A 1 174 ? -2.351 -27.712 2.347 1.00 48.56 174 ALA A N 1
ATOM 1375 C CA . ALA A 1 174 ? -1.324 -26.869 1.691 1.00 48.56 174 ALA A CA 1
ATOM 1376 C C . ALA A 1 174 ? -0.023 -26.677 2.503 1.00 48.56 174 ALA A C 1
ATOM 1378 O O . ALA A 1 174 ? 0.848 -25.887 2.143 1.00 48.56 174 ALA A O 1
ATOM 1379 N N . ARG A 1 175 ? 0.181 -27.434 3.592 1.00 53.06 175 ARG A N 1
ATOM 1380 C CA . ARG A 1 175 ? 1.420 -27.395 4.390 1.00 53.06 175 ARG A CA 1
ATOM 1381 C C . ARG A 1 175 ? 2.474 -28.372 3.854 1.00 53.06 175 ARG A C 1
ATOM 1383 O O . ARG A 1 175 ? 2.908 -29.262 4.584 1.00 53.06 175 ARG A O 1
ATOM 1390 N N . ARG A 1 176 ? 2.881 -28.226 2.583 1.00 47.84 176 ARG A N 1
ATOM 1391 C CA . ARG A 1 176 ? 4.201 -28.653 2.062 1.00 47.84 176 ARG A CA 1
ATOM 1392 C C . ARG A 1 176 ? 4.374 -28.349 0.565 1.00 47.84 176 ARG A C 1
ATOM 1394 O O . ARG A 1 176 ? 3.721 -28.957 -0.267 1.00 47.84 176 ARG A O 1
ATOM 1401 N N . ARG A 1 177 ? 5.411 -27.545 0.288 1.00 48.06 177 ARG A N 1
ATOM 1402 C CA . ARG A 1 177 ? 6.129 -27.352 -0.988 1.00 48.06 177 ARG A CA 1
ATOM 1403 C C . ARG A 1 177 ? 5.354 -26.667 -2.114 1.00 48.06 177 ARG A C 1
ATOM 1405 O O . ARG A 1 177 ? 4.706 -27.351 -2.886 1.00 48.06 177 ARG A O 1
ATOM 1412 N N . ILE A 1 178 ? 5.658 -25.385 -2.322 1.00 48.81 178 ILE A N 1
ATOM 1413 C CA . ILE A 1 178 ? 6.494 -24.956 -3.456 1.00 48.81 178 ILE A CA 1
ATOM 1414 C C . ILE A 1 178 ? 7.426 -23.847 -2.935 1.00 48.81 178 ILE A C 1
ATOM 1416 O O . ILE A 1 178 ? 7.066 -22.677 -2.903 1.00 48.81 178 ILE A O 1
ATOM 1420 N N . VAL A 1 179 ? 8.639 -24.209 -2.495 1.00 53.09 179 VAL A N 1
ATOM 1421 C CA . VAL A 1 179 ? 9.765 -23.278 -2.665 1.00 53.09 179 VAL A CA 1
ATOM 1422 C C . VAL A 1 179 ? 9.995 -23.282 -4.166 1.00 53.09 179 VAL A C 1
ATOM 1424 O O . VAL A 1 179 ? 10.561 -24.230 -4.710 1.00 53.09 179 VAL A O 1
ATOM 1427 N N . SER A 1 180 ? 9.420 -22.295 -4.843 1.00 45.88 180 SER A N 1
ATOM 1428 C CA . SER A 1 180 ? 9.661 -22.072 -6.259 1.00 45.88 180 SER A CA 1
ATOM 1429 C C . SER A 1 180 ? 11.079 -21.535 -6.346 1.00 45.88 180 SER A C 1
ATOM 1431 O O . SER A 1 180 ? 11.333 -20.383 -6.004 1.00 45.88 180 SER A O 1
ATOM 1433 N N . LEU A 1 181 ? 12.025 -22.383 -6.756 1.00 49.75 181 LEU A N 1
ATOM 1434 C CA . LEU A 1 181 ? 13.216 -21.887 -7.429 1.00 49.75 181 LEU A CA 1
ATOM 1435 C C . LEU A 1 181 ? 12.729 -21.248 -8.734 1.00 49.75 181 LEU A C 1
ATOM 1437 O O . LEU A 1 181 ? 12.627 -21.925 -9.756 1.00 49.75 181 LEU A O 1
ATOM 1441 N N . HIS A 1 182 ? 12.417 -19.956 -8.699 1.00 44.00 182 HIS A N 1
ATOM 1442 C CA . HIS A 1 182 ? 12.417 -19.163 -9.913 1.00 44.00 182 HIS A CA 1
ATOM 1443 C C . HIS A 1 182 ? 13.767 -18.471 -10.025 1.00 44.00 182 HIS A C 1
ATOM 1445 O O . HIS A 1 182 ? 14.097 -17.537 -9.301 1.00 44.00 182 HIS A O 1
ATOM 1451 N N . ASN A 1 183 ? 14.565 -19.000 -10.946 1.00 41.09 183 ASN A N 1
ATOM 1452 C CA . ASN A 1 183 ? 15.763 -18.379 -11.473 1.00 41.09 183 ASN A CA 1
ATOM 1453 C C . ASN A 1 183 ? 15.338 -17.187 -12.346 1.00 41.09 183 ASN A C 1
ATOM 1455 O O . ASN A 1 183 ? 15.416 -17.264 -13.572 1.00 41.09 183 ASN A O 1
ATOM 1459 N N . HIS A 1 184 ? 14.839 -16.110 -11.728 1.00 46.81 184 HIS A N 1
ATOM 1460 C CA . HIS A 1 184 ? 14.701 -14.834 -12.415 1.00 46.81 184 HIS A CA 1
ATOM 1461 C C . HIS A 1 184 ? 15.983 -14.037 -12.222 1.00 46.81 184 HIS A C 1
ATOM 1463 O O . HIS A 1 184 ? 16.356 -13.594 -11.138 1.00 46.81 184 HIS A O 1
ATOM 1469 N N . ARG A 1 185 ? 16.704 -13.932 -13.329 1.00 41.47 185 ARG A N 1
ATOM 1470 C CA . ARG A 1 185 ? 17.939 -13.187 -13.472 1.00 41.47 185 ARG A CA 1
ATOM 1471 C C . ARG A 1 185 ? 17.609 -11.689 -13.368 1.00 41.47 185 ARG A C 1
ATOM 1473 O O . ARG A 1 185 ? 17.261 -11.084 -14.371 1.00 41.47 185 ARG A O 1
ATOM 1480 N N . GLY A 1 186 ? 17.719 -11.123 -12.165 1.00 47.09 186 GLY A N 1
ATOM 1481 C CA . GLY A 1 186 ? 17.924 -9.682 -11.959 1.00 47.09 186 GLY A CA 1
ATOM 1482 C C . GLY A 1 186 ? 16.708 -8.786 -11.692 1.00 47.09 186 GLY A C 1
ATOM 1483 O O . GLY A 1 186 ? 16.851 -7.580 -11.854 1.00 47.09 186 GLY A O 1
ATOM 1484 N N . THR A 1 187 ? 15.550 -9.307 -11.280 1.00 57.31 187 THR A N 1
ATOM 1485 C CA . THR A 1 187 ? 14.479 -8.477 -10.691 1.00 57.31 187 THR A CA 1
ATOM 1486 C C . THR A 1 187 ? 14.578 -8.539 -9.169 1.00 57.31 187 THR A C 1
ATOM 1488 O O . THR A 1 187 ? 14.397 -9.596 -8.568 1.00 57.31 187 THR A O 1
ATOM 1491 N N . GLU A 1 188 ? 14.940 -7.421 -8.542 1.00 71.38 188 GLU A N 1
ATOM 1492 C CA . GLU A 1 188 ? 14.958 -7.302 -7.084 1.00 71.38 188 GLU A CA 1
ATOM 1493 C C . GLU A 1 188 ? 13.521 -7.131 -6.583 1.00 71.38 188 GLU A C 1
ATOM 1495 O O . GLU A 1 188 ? 12.889 -6.098 -6.809 1.00 71.38 188 GLU A O 1
ATOM 1500 N N . ASN A 1 189 ? 13.002 -8.164 -5.921 1.00 87.62 189 ASN A N 1
ATOM 1501 C CA . ASN A 1 189 ? 11.735 -8.083 -5.204 1.00 87.62 189 ASN A CA 1
ATOM 1502 C C . ASN A 1 189 ? 11.984 -7.420 -3.845 1.00 87.62 189 ASN A C 1
ATOM 1504 O O . ASN A 1 189 ? 12.911 -7.801 -3.128 1.00 87.62 189 ASN A O 1
ATOM 1508 N N . LEU A 1 190 ? 11.140 -6.461 -3.479 1.00 92.75 190 LEU A N 1
ATOM 1509 C CA . LEU A 1 190 ? 11.205 -5.744 -2.211 1.00 92.75 190 LEU A CA 1
ATOM 1510 C C . LEU A 1 190 ? 10.029 -6.133 -1.314 1.00 92.75 190 LEU A C 1
ATOM 1512 O O . LEU A 1 190 ? 8.876 -6.038 -1.726 1.00 92.75 190 LEU A O 1
ATOM 1516 N N . ASP A 1 191 ? 10.308 -6.516 -0.072 1.00 95.12 191 ASP A N 1
ATOM 1517 C CA . ASP A 1 191 ? 9.267 -6.773 0.921 1.00 95.12 191 ASP A CA 1
ATOM 1518 C C . ASP A 1 191 ? 8.831 -5.461 1.595 1.00 95.12 191 ASP A C 1
ATOM 1520 O O . ASP A 1 191 ? 9.655 -4.707 2.119 1.00 95.12 191 ASP A O 1
ATOM 1524 N N . VAL A 1 192 ? 7.524 -5.197 1.611 1.00 96.50 192 VAL A N 1
ATOM 1525 C CA . VAL A 1 192 ? 6.917 -4.029 2.266 1.00 96.50 192 VAL A CA 1
ATOM 1526 C C . VAL A 1 192 ? 5.885 -4.468 3.300 1.00 96.50 192 VAL A C 1
ATOM 1528 O O . VAL A 1 192 ? 5.124 -5.413 3.086 1.00 96.50 192 VAL A O 1
ATOM 1531 N N . PHE A 1 193 ? 5.847 -3.758 4.426 1.00 95.94 193 PHE A N 1
ATOM 1532 C CA . PHE A 1 193 ? 5.072 -4.130 5.609 1.00 95.94 193 PHE A CA 1
ATOM 1533 C C . PHE A 1 193 ? 4.254 -2.941 6.091 1.00 95.94 193 PHE A C 1
ATOM 1535 O O . PHE A 1 193 ? 4.756 -1.816 6.111 1.00 95.94 193 PHE A O 1
ATOM 1542 N N . THR A 1 194 ? 3.031 -3.197 6.546 1.00 95.88 194 THR A N 1
ATOM 1543 C CA . THR A 1 194 ? 2.259 -2.186 7.272 1.00 95.88 194 THR A CA 1
ATOM 1544 C C . THR A 1 194 ? 2.679 -2.126 8.734 1.00 95.88 194 THR A C 1
ATOM 1546 O O . THR A 1 194 ? 3.198 -3.091 9.312 1.00 95.88 194 THR A O 1
ATOM 1549 N N . THR A 1 195 ? 2.359 -1.005 9.377 1.00 93.88 195 THR A N 1
ATOM 1550 C CA . THR A 1 195 ? 2.220 -0.982 10.833 1.00 93.88 195 THR A CA 1
ATOM 1551 C C . THR A 1 195 ? 1.115 -1.963 11.265 1.00 93.88 195 THR A C 1
ATOM 1553 O O . THR A 1 195 ? 0.167 -2.191 10.501 1.00 93.88 195 THR A O 1
ATOM 1556 N N . PRO A 1 196 ? 1.221 -2.588 12.454 1.00 92.75 196 PRO A N 1
ATOM 1557 C CA . PRO A 1 196 ? 0.174 -3.470 12.955 1.00 92.75 196 PRO A CA 1
ATOM 1558 C C . PRO A 1 196 ? -1.137 -2.705 13.163 1.00 92.75 196 PRO A C 1
ATOM 1560 O O . PRO A 1 196 ? -1.167 -1.683 13.852 1.00 92.75 196 PRO A O 1
ATOM 1563 N N . LEU A 1 197 ? -2.222 -3.217 12.589 1.00 92.62 197 LEU A N 1
ATOM 1564 C CA . LEU A 1 197 ? -3.567 -2.692 12.761 1.00 92.62 197 LEU A CA 1
ATOM 1565 C C . LEU A 1 197 ? -4.252 -3.398 13.928 1.00 92.62 197 LEU A C 1
ATOM 1567 O O . LEU A 1 197 ? -4.472 -4.608 13.889 1.00 92.62 197 LEU A O 1
ATOM 1571 N N . ASN A 1 198 ? -4.645 -2.629 14.935 1.00 91.62 198 ASN A N 1
ATOM 1572 C CA . ASN A 1 198 ? -5.434 -3.113 16.059 1.00 91.62 198 ASN A CA 1
ATOM 1573 C C . ASN A 1 198 ? -6.929 -2.930 15.767 1.00 91.62 198 ASN A C 1
ATOM 1575 O O . ASN A 1 198 ? -7.394 -1.819 15.504 1.00 91.62 198 ASN A O 1
ATOM 1579 N N . VAL A 1 199 ? -7.681 -4.021 15.833 1.00 89.94 199 VAL A N 1
ATOM 1580 C CA . VAL A 1 199 ? -9.096 -4.105 15.483 1.00 89.94 199 VAL A CA 1
ATOM 1581 C C . VAL A 1 199 ? -9.940 -4.284 16.741 1.00 89.94 199 VAL A C 1
ATOM 1583 O O . VAL A 1 199 ? -9.685 -5.181 17.547 1.00 89.94 199 VAL A O 1
ATOM 1586 N N . PHE A 1 200 ? -10.975 -3.454 16.892 1.00 86.62 200 PHE A N 1
ATOM 1587 C CA . PHE A 1 200 ? -11.919 -3.520 18.011 1.00 86.62 200 PHE A CA 1
ATOM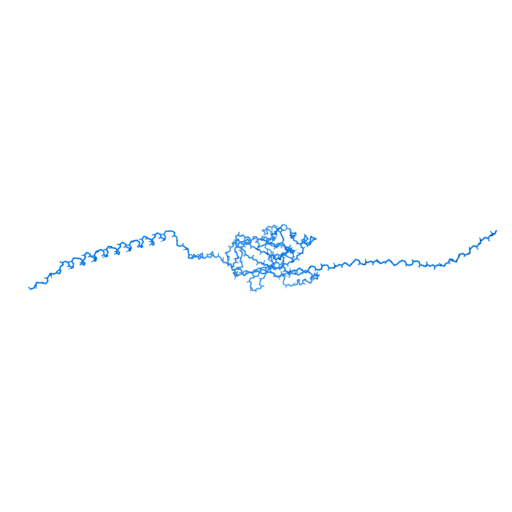 1588 C C . PHE A 1 200 ? -13.349 -3.804 17.548 1.00 86.62 200 PHE A C 1
ATOM 1590 O O . PHE A 1 200 ? -13.811 -3.283 16.531 1.00 86.62 200 PHE A O 1
ATOM 1597 N N . ASP A 1 201 ? -14.074 -4.581 18.353 1.00 78.69 201 ASP A N 1
ATOM 1598 C CA . ASP A 1 201 ? -15.480 -4.927 18.098 1.00 78.69 201 ASP A CA 1
ATOM 1599 C C . ASP A 1 201 ? -16.437 -3.794 18.453 1.00 78.69 201 ASP A C 1
ATOM 1601 O O . ASP A 1 201 ? -17.480 -3.612 17.829 1.00 78.69 201 ASP A O 1
ATOM 1605 N N . THR A 1 202 ? -16.088 -3.036 19.489 1.00 74.31 202 THR A N 1
ATOM 1606 C CA . THR A 1 202 ? -16.865 -1.898 19.967 1.00 74.31 202 THR A CA 1
ATOM 1607 C C . THR A 1 202 ? -16.246 -0.605 19.454 1.00 74.31 202 THR A C 1
ATOM 1609 O O . THR A 1 202 ? -15.022 -0.467 19.539 1.00 74.31 202 THR A O 1
ATOM 1612 N N . PRO A 1 203 ? -17.051 0.368 18.987 1.00 63.38 203 PRO A N 1
ATOM 1613 C CA . PRO A 1 203 ? -16.528 1.656 18.556 1.00 63.38 203 PRO A CA 1
ATOM 1614 C C . PRO A 1 203 ? -15.714 2.281 19.690 1.00 63.38 203 PRO A C 1
ATOM 1616 O O . PRO A 1 203 ? -16.193 2.390 20.822 1.00 63.38 203 PRO A O 1
ATOM 1619 N N . LEU A 1 204 ? -14.474 2.666 19.378 1.00 60.03 204 LEU A N 1
ATOM 1620 C CA . LEU A 1 204 ? -13.573 3.302 20.335 1.00 60.03 204 LEU A CA 1
ATOM 1621 C C . LEU A 1 204 ? -14.276 4.503 20.990 1.00 60.03 204 LEU A C 1
ATOM 1623 O O . LEU A 1 204 ? -14.909 5.300 20.282 1.00 60.03 204 LEU A O 1
ATOM 1627 N N . PRO A 1 205 ? -14.170 4.677 22.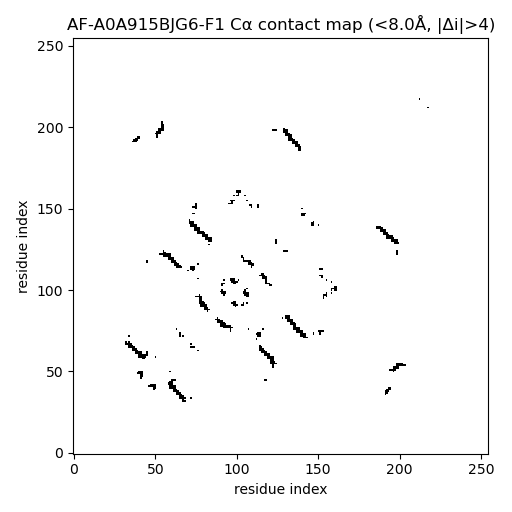320 1.00 57.91 205 PRO A N 1
ATOM 1628 C CA . PRO A 1 205 ? -14.642 5.894 22.953 1.00 57.91 205 PRO A CA 1
ATOM 1629 C C . PRO A 1 205 ? -13.912 7.071 22.303 1.00 57.91 205 PRO A C 1
ATOM 1631 O O . PRO A 1 205 ? -12.683 7.129 22.295 1.00 57.91 205 PRO A O 1
ATOM 1634 N N . LYS A 1 206 ? -14.668 8.002 21.712 1.00 53.75 206 LYS A N 1
ATOM 1635 C CA . LYS A 1 206 ? -14.104 9.240 21.170 1.00 53.75 206 LYS A CA 1
ATOM 1636 C C . LYS A 1 206 ? -13.481 9.992 22.339 1.00 53.75 206 LYS A C 1
ATOM 1638 O O . LYS A 1 206 ? -14.203 10.592 23.132 1.00 53.75 206 LYS A O 1
ATOM 1643 N N . CYS A 1 207 ? -12.157 9.951 22.458 1.00 52.75 207 CYS A N 1
ATOM 1644 C CA . CYS A 1 207 ? -11.451 10.834 23.369 1.00 52.75 207 CYS A CA 1
ATOM 1645 C C . CYS A 1 207 ? -11.771 12.261 22.929 1.00 52.75 207 CYS A C 1
ATOM 1647 O O . CYS A 1 207 ? -11.348 12.698 21.859 1.00 52.75 207 CYS A O 1
ATOM 1649 N N . SER A 1 208 ? -12.560 12.975 23.729 1.00 47.72 208 SER A N 1
ATOM 1650 C CA . SER A 1 208 ? -12.684 14.416 23.592 1.00 47.72 208 SER A CA 1
ATOM 1651 C C . SER A 1 208 ? -11.284 14.986 23.784 1.00 47.72 208 SER A C 1
ATOM 1653 O O . SER A 1 208 ? -10.768 15.008 24.903 1.00 47.72 208 SER A O 1
ATOM 1655 N N . SER A 1 209 ? -10.655 15.422 22.692 1.00 55.56 209 SER A N 1
ATOM 1656 C CA . SER A 1 209 ? -9.565 16.383 22.785 1.00 55.56 209 SER A CA 1
ATOM 1657 C C . SER A 1 209 ? -10.041 17.547 23.662 1.00 55.56 209 SER A C 1
ATOM 1659 O O . SER A 1 209 ? -11.247 17.826 23.684 1.00 55.56 209 SER A O 1
ATOM 1661 N N . PRO A 1 210 ? -9.156 18.220 24.419 1.00 52.59 210 PRO A N 1
ATOM 1662 C CA . PRO A 1 210 ? -9.528 19.447 25.103 1.00 52.59 210 PRO A CA 1
ATOM 1663 C C . PRO A 1 210 ? -9.924 20.460 24.027 1.00 52.59 210 PRO A C 1
ATOM 1665 O O . PRO A 1 210 ? -9.087 21.136 23.432 1.00 52.59 210 PRO A O 1
ATOM 1668 N N . SER A 1 211 ? -11.215 20.492 23.704 1.00 48.31 211 SER A N 1
ATOM 1669 C CA . SER A 1 211 ? -11.793 21.431 22.768 1.00 48.31 211 SER A CA 1
ATOM 1670 C C . SER A 1 211 ? -11.502 22.813 23.317 1.00 48.31 211 SER A C 1
ATOM 1672 O O . SER A 1 211 ? -11.876 23.106 24.458 1.00 48.31 211 SER A O 1
ATOM 1674 N N . ALA A 1 212 ? -10.855 23.645 22.499 1.00 55.94 212 ALA A N 1
ATOM 1675 C CA . ALA A 1 212 ? -10.904 25.088 22.645 1.00 55.94 212 ALA A CA 1
ATOM 1676 C C . ALA A 1 212 ? -12.316 25.471 23.108 1.00 55.94 212 ALA A C 1
ATOM 1678 O O . ALA A 1 212 ? -13.305 25.064 22.492 1.00 55.94 212 ALA A O 1
ATOM 1679 N N . SER A 1 213 ? -12.381 26.134 24.263 1.00 56.06 213 SER A N 1
ATOM 1680 C CA . SER A 1 213 ? -13.611 26.464 24.979 1.00 56.06 213 SER A CA 1
ATOM 1681 C C . SER A 1 213 ? -14.694 26.911 24.003 1.00 56.06 213 SER A C 1
ATOM 1683 O O . SER A 1 213 ? -14.493 27.873 23.257 1.00 56.06 213 SER A O 1
ATOM 1685 N N . SER A 1 214 ? -15.830 26.214 24.005 1.00 60.44 214 SER A N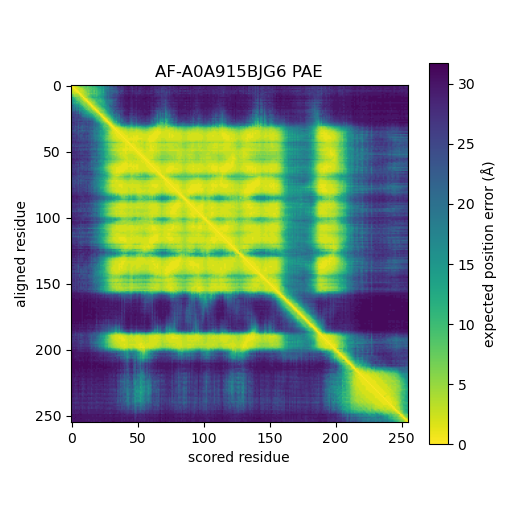 1
ATOM 1686 C CA . SER A 1 214 ? -16.993 26.606 23.217 1.00 60.44 214 SER A CA 1
ATOM 1687 C C . SER A 1 214 ? -17.344 28.079 23.499 1.00 60.44 214 SER A C 1
ATOM 1689 O O . SER A 1 214 ? -17.149 28.556 24.623 1.00 60.44 214 SER A O 1
ATOM 1691 N N . PRO A 1 215 ? -17.865 28.833 22.514 1.00 61.94 215 PRO A N 1
ATOM 1692 C CA . PRO A 1 215 ? -18.126 30.270 22.666 1.00 61.94 215 PRO A CA 1
ATOM 1693 C C . PRO A 1 215 ? -19.077 30.601 23.831 1.00 61.94 215 PRO A C 1
ATOM 1695 O O . PRO A 1 215 ? -19.030 31.704 24.373 1.00 61.94 215 PRO A O 1
ATOM 1698 N N . SER A 1 216 ? -19.887 29.634 24.280 1.00 64.81 216 SER A N 1
ATOM 1699 C CA . SER A 1 216 ? -20.728 29.760 25.473 1.00 64.81 216 SER A CA 1
ATOM 1700 C C . SER A 1 216 ? -19.928 29.811 26.779 1.00 64.81 216 SER A C 1
ATOM 1702 O O . SER A 1 216 ? -20.313 30.546 27.686 1.00 64.81 216 SER A O 1
ATOM 1704 N N . GLN A 1 217 ? -18.799 29.105 26.890 1.00 70.50 217 GLN A N 1
ATOM 1705 C CA . GLN A 1 217 ? -17.972 29.136 28.101 1.00 70.50 217 GLN A CA 1
ATOM 1706 C C . GLN A 1 217 ? -17.192 30.444 28.249 1.00 70.50 217 GLN A C 1
ATOM 1708 O O . GLN A 1 217 ? -17.083 30.962 29.358 1.00 70.50 217 GLN A O 1
ATOM 1713 N N . LEU A 1 218 ? -16.732 31.037 27.142 1.00 72.50 218 LEU A N 1
ATOM 1714 C CA . LEU A 1 218 ? -16.104 32.364 27.157 1.00 72.50 218 LEU A CA 1
ATOM 1715 C C . LEU A 1 218 ? -17.067 33.440 27.680 1.00 72.50 218 LEU A C 1
ATOM 1717 O O . LEU A 1 218 ? -16.681 34.258 28.513 1.00 72.50 218 LEU A O 1
ATOM 1721 N N . LEU A 1 219 ? -18.338 33.395 27.269 1.00 77.31 219 LEU A N 1
ATOM 1722 C CA . LEU A 1 219 ? -19.384 34.284 27.784 1.00 77.31 219 LEU A CA 1
ATOM 1723 C C . LEU A 1 219 ? -19.596 34.126 29.296 1.00 77.31 219 LEU A C 1
ATOM 1725 O O . LEU A 1 219 ? -19.707 35.127 30.003 1.00 77.31 219 LEU A O 1
ATOM 1729 N N . PHE A 1 220 ? -19.592 32.893 29.809 1.00 83.81 220 PHE A N 1
ATOM 1730 C CA . PHE A 1 220 ? -19.692 32.635 31.248 1.00 83.81 220 PHE A CA 1
ATOM 1731 C C . PHE A 1 220 ? -18.510 33.220 32.034 1.00 83.81 220 PHE A C 1
ATOM 1733 O O . PHE A 1 220 ? -18.727 33.873 33.055 1.00 83.81 220 PHE A O 1
ATOM 1740 N N . PHE A 1 221 ? -17.273 33.053 31.554 1.00 84.56 221 PHE A N 1
ATOM 1741 C CA . PHE A 1 221 ? -16.094 33.631 32.211 1.00 84.56 221 PHE A CA 1
ATOM 1742 C C . PHE A 1 221 ? -16.098 35.167 32.180 1.00 84.56 221 PHE A C 1
ATOM 1744 O O . PHE A 1 221 ? -15.745 35.809 33.172 1.00 84.56 221 PHE A O 1
ATOM 1751 N N . VAL A 1 222 ? -16.558 35.780 31.086 1.00 88.19 222 VAL A N 1
ATOM 1752 C CA . VAL A 1 222 ? -16.687 37.244 30.987 1.00 88.19 222 VAL A CA 1
ATOM 1753 C C . VAL A 1 222 ? -17.767 37.771 31.939 1.00 88.19 222 VAL A C 1
ATOM 1755 O O . VAL A 1 222 ? -17.536 38.734 32.664 1.00 88.19 222 VAL A O 1
ATOM 1758 N N . LEU A 1 223 ? -18.926 37.113 32.020 1.00 90.81 223 LEU A N 1
ATOM 1759 C CA . LEU A 1 223 ? -19.986 37.505 32.956 1.00 90.81 223 LEU A CA 1
ATOM 1760 C C . LEU A 1 223 ? -19.548 37.347 34.417 1.00 90.81 223 LEU A C 1
ATOM 1762 O O . LEU A 1 223 ? -19.803 38.229 35.238 1.00 90.81 223 LEU A O 1
ATOM 1766 N N . PHE A 1 224 ? -18.844 36.260 34.740 1.00 91.38 224 PHE A N 1
ATOM 1767 C CA . PHE A 1 224 ? -18.333 36.028 36.088 1.00 91.38 224 PHE A CA 1
ATOM 1768 C C . PHE A 1 224 ? -17.278 37.068 36.485 1.00 91.38 224 PHE A C 1
ATOM 1770 O O . PHE A 1 224 ? -17.314 37.587 37.600 1.00 91.38 224 PHE A O 1
ATOM 1777 N N . THR A 1 225 ? -16.364 37.433 35.582 1.00 90.75 225 THR A N 1
ATOM 1778 C CA . THR A 1 225 ? -15.356 38.470 35.867 1.00 90.75 225 THR A CA 1
ATOM 1779 C C . THR A 1 225 ? -15.991 39.851 36.050 1.00 90.75 225 THR A C 1
ATOM 1781 O O . THR A 1 225 ? -15.649 40.544 37.009 1.00 90.75 225 THR A O 1
ATOM 1784 N N . LEU A 1 226 ? -16.978 40.221 35.225 1.00 94.50 226 LEU A N 1
ATOM 1785 C CA . LEU A 1 226 ? -17.733 41.471 35.383 1.00 94.50 226 LEU A CA 1
ATOM 1786 C C . LEU A 1 226 ? -18.492 41.533 36.715 1.00 94.50 226 LEU A C 1
ATOM 1788 O O . LEU A 1 226 ? -18.466 42.565 37.387 1.00 94.50 226 LEU A O 1
ATOM 1792 N N . LEU A 1 227 ? -19.120 40.430 37.132 1.00 95.38 227 LEU A N 1
ATOM 1793 C CA . LEU A 1 227 ? -19.830 40.358 38.410 1.00 95.38 227 LEU A CA 1
ATOM 1794 C C . LEU A 1 227 ? -18.879 40.562 39.599 1.00 95.38 227 LEU A C 1
ATOM 1796 O O . LEU A 1 227 ? -19.177 41.345 40.500 1.00 95.38 227 LEU A O 1
ATOM 1800 N N . ASN A 1 228 ? -17.714 39.910 39.585 1.00 92.88 228 ASN A N 1
ATOM 1801 C CA . ASN A 1 228 ? -16.719 40.060 40.650 1.00 92.88 228 ASN A CA 1
ATOM 1802 C C . ASN A 1 228 ? -16.148 41.484 40.717 1.00 92.88 228 ASN A C 1
ATOM 1804 O O . ASN A 1 228 ? -15.977 42.024 41.810 1.00 92.88 228 ASN A O 1
ATOM 1808 N N . LEU A 1 229 ? -15.914 42.124 39.566 1.00 94.88 229 LEU A N 1
ATOM 1809 C CA . LEU A 1 229 ? -15.464 43.516 39.513 1.00 94.88 229 LEU A CA 1
ATOM 1810 C C . LEU A 1 229 ? -16.503 44.466 40.131 1.00 94.88 229 LEU A C 1
ATOM 1812 O O . LEU A 1 229 ? -16.162 45.380 40.880 1.00 94.88 229 LEU A O 1
ATOM 1816 N N . LEU A 1 230 ? -17.784 44.219 39.856 1.00 95.62 230 LEU A N 1
ATOM 1817 C CA . LEU A 1 230 ? -18.888 45.023 40.370 1.00 95.62 230 LEU A CA 1
ATOM 1818 C C . LEU A 1 230 ? -19.037 44.864 41.893 1.00 95.62 230 LEU A C 1
ATOM 1820 O O . LEU A 1 230 ? -19.199 45.856 42.604 1.00 95.62 230 LEU A O 1
ATOM 1824 N N . ILE A 1 231 ? -18.878 43.643 42.414 1.00 95.88 231 ILE A N 1
ATOM 1825 C CA . ILE A 1 231 ? -18.844 43.375 43.861 1.00 95.88 231 ILE A CA 1
ATOM 1826 C C . ILE A 1 231 ? -17.657 44.094 44.526 1.00 95.88 231 ILE A C 1
ATOM 1828 O O . ILE A 1 231 ? -17.819 44.710 45.583 1.00 95.88 231 ILE A O 1
ATOM 1832 N N . ALA A 1 232 ? -16.473 44.073 43.910 1.00 94.56 232 ALA A N 1
ATOM 1833 C CA . ALA A 1 232 ? -15.294 44.762 44.435 1.00 94.56 232 ALA A CA 1
ATOM 1834 C C . ALA A 1 232 ? -15.488 46.290 44.500 1.00 94.56 232 ALA A C 1
ATOM 1836 O O . ALA A 1 232 ? -15.103 46.930 45.478 1.00 94.56 232 ALA A O 1
ATOM 1837 N N . LEU A 1 233 ? -16.150 46.883 43.502 1.00 95.31 233 LEU A N 1
ATOM 1838 C CA . LEU A 1 233 ? -16.465 48.314 43.509 1.00 95.31 233 LEU A CA 1
ATOM 1839 C C . LEU A 1 233 ? -17.468 48.678 44.608 1.00 95.31 233 LEU A C 1
ATOM 1841 O O . LEU A 1 233 ? -17.258 49.657 45.323 1.00 95.31 233 LEU A O 1
ATOM 1845 N N . ILE A 1 234 ? -18.530 47.887 44.786 1.00 95.00 234 ILE A N 1
ATOM 1846 C CA . ILE A 1 234 ? -19.534 48.136 45.832 1.00 95.00 234 ILE A CA 1
ATOM 1847 C C . ILE A 1 234 ? -18.902 48.031 47.222 1.00 95.00 234 ILE A C 1
ATOM 1849 O O . ILE A 1 234 ? -19.114 48.909 48.061 1.00 95.00 234 ILE A O 1
ATOM 1853 N N . THR A 1 235 ? -18.098 46.992 47.465 1.00 92.94 235 THR A N 1
ATOM 1854 C CA . THR A 1 235 ? -17.419 46.811 48.756 1.00 92.94 235 THR A CA 1
ATOM 1855 C C . THR A 1 235 ? -16.410 47.929 49.022 1.00 92.94 235 THR A C 1
ATOM 1857 O O . THR A 1 235 ? -16.381 48.467 50.129 1.00 92.94 235 THR A O 1
ATOM 1860 N N . GLY A 1 236 ? -15.662 48.368 48.005 1.00 93.81 236 GLY A N 1
ATOM 1861 C CA . GLY A 1 236 ? -14.764 49.520 48.098 1.00 93.81 236 GLY A CA 1
ATOM 1862 C C . GLY A 1 236 ? -15.491 50.830 48.420 1.00 93.81 236 GLY A C 1
ATOM 1863 O O . GLY A 1 236 ? -15.082 51.561 49.323 1.00 93.81 236 GLY A O 1
ATOM 1864 N N . ILE A 1 237 ? -16.607 51.121 47.743 1.00 93.50 237 ILE A N 1
ATOM 1865 C CA . ILE A 1 237 ? -17.422 52.317 48.015 1.00 93.50 237 ILE A CA 1
ATOM 1866 C C . ILE A 1 237 ? -17.977 52.274 49.441 1.00 93.50 237 ILE A C 1
ATOM 1868 O O . ILE A 1 237 ? -17.887 53.271 50.160 1.00 93.50 237 ILE A O 1
ATOM 1872 N N . PHE A 1 238 ? -18.510 51.129 49.875 1.00 91.94 238 PHE A N 1
ATOM 1873 C CA . PHE A 1 238 ? -19.020 50.959 51.235 1.00 91.94 238 PHE A CA 1
ATOM 1874 C C . PHE A 1 238 ? -17.920 51.189 52.276 1.00 91.94 238 PHE A C 1
ATOM 1876 O O . PHE A 1 238 ? -18.120 51.947 53.225 1.00 91.94 238 PHE A O 1
ATOM 1883 N N . TYR A 1 239 ? -16.728 50.630 52.050 1.00 91.50 239 TYR A N 1
ATOM 1884 C CA . TYR A 1 239 ? -15.565 50.841 52.907 1.00 91.50 239 TYR A CA 1
ATOM 1885 C C . TYR A 1 239 ? -15.174 52.324 52.992 1.00 91.50 239 TYR A C 1
ATOM 1887 O O . TYR A 1 239 ? -14.983 52.853 54.086 1.00 91.50 239 TYR A O 1
ATOM 1895 N N . VAL A 1 240 ? -15.134 53.039 51.862 1.00 89.50 240 VAL A N 1
ATOM 1896 C CA . VAL A 1 240 ? -14.840 54.482 51.833 1.00 89.50 240 VAL A CA 1
ATOM 1897 C C . VAL A 1 240 ? -15.920 55.295 52.553 1.00 89.50 240 VAL A C 1
ATOM 1899 O O . VAL A 1 240 ? -15.589 56.233 53.278 1.00 89.50 240 VAL A O 1
ATOM 1902 N N . ILE A 1 241 ? -17.204 54.955 52.398 1.00 87.56 241 ILE A N 1
ATOM 1903 C CA . ILE A 1 241 ? -18.306 55.616 53.117 1.00 87.56 241 ILE A CA 1
ATOM 1904 C C . ILE A 1 241 ? -18.181 55.380 54.626 1.00 87.56 241 ILE A C 1
ATOM 1906 O O . ILE A 1 241 ? -18.292 56.336 55.398 1.00 87.56 241 ILE A O 1
ATOM 1910 N N . CYS A 1 242 ? -17.908 54.145 55.050 1.00 82.44 242 CYS A N 1
ATOM 1911 C CA . CYS A 1 242 ? -17.660 53.800 56.448 1.00 82.44 242 CYS A CA 1
ATOM 1912 C C . CYS A 1 242 ? -16.466 54.577 57.011 1.00 82.44 242 CYS A C 1
ATOM 1914 O O . CYS A 1 242 ? -16.607 55.239 58.036 1.00 82.44 242 CYS A O 1
ATOM 1916 N N . MET A 1 243 ? -15.332 54.598 56.309 1.00 79.75 243 MET A N 1
ATOM 1917 C CA . MET A 1 243 ? -14.141 55.345 56.724 1.00 79.75 243 MET A CA 1
ATOM 1918 C C . MET A 1 243 ? -14.393 56.857 56.784 1.00 79.75 243 MET A C 1
ATOM 1920 O O . MET A 1 243 ? -13.963 57.522 57.724 1.00 79.75 243 MET A O 1
ATOM 1924 N N . ARG A 1 244 ? -15.152 57.422 55.836 1.00 76.88 244 ARG A N 1
ATOM 1925 C CA . ARG A 1 244 ? -15.559 58.838 55.876 1.00 76.88 244 ARG A CA 1
ATOM 1926 C C . ARG A 1 244 ? -16.503 59.145 57.039 1.00 76.88 244 ARG A C 1
ATOM 1928 O O . ARG A 1 244 ? -16.415 60.236 57.597 1.00 76.88 244 ARG A O 1
ATOM 1935 N N . ARG A 1 245 ? -17.394 58.220 57.415 1.00 75.56 245 ARG A N 1
ATOM 1936 C CA . ARG A 1 245 ? -18.245 58.361 58.609 1.00 75.56 245 ARG A CA 1
ATOM 1937 C C . ARG A 1 245 ? -17.432 58.281 59.900 1.00 75.56 245 ARG A C 1
ATOM 1939 O O . ARG A 1 245 ? -17.656 59.106 60.776 1.00 75.56 245 ARG A O 1
ATOM 1946 N N . ILE A 1 246 ? -16.467 57.365 59.985 1.00 72.50 246 ILE A N 1
ATOM 1947 C CA . ILE A 1 246 ? -15.562 57.230 61.138 1.00 72.50 246 ILE A CA 1
ATOM 1948 C C . ILE A 1 246 ? -14.699 58.489 61.300 1.00 72.50 246 ILE A C 1
ATOM 1950 O O . ILE A 1 246 ? -14.660 59.063 62.383 1.00 72.50 246 ILE A O 1
ATOM 1954 N N . ASN A 1 247 ? -14.097 58.999 60.220 1.00 65.38 247 ASN A N 1
ATOM 1955 C CA . ASN A 1 247 ? -13.282 60.220 60.275 1.00 65.38 247 ASN A CA 1
ATOM 1956 C C . ASN A 1 247 ? -14.084 61.481 60.639 1.00 65.38 247 ASN A C 1
ATOM 1958 O O . ASN A 1 247 ? -13.519 62.416 61.196 1.00 65.38 247 ASN A O 1
ATOM 1962 N N . ARG A 1 248 ? -15.393 61.527 60.352 1.00 63.50 248 ARG A N 1
ATOM 1963 C CA . ARG A 1 248 ? -16.279 62.622 60.794 1.00 63.50 248 ARG A CA 1
ATOM 1964 C C . ARG A 1 248 ? -16.716 62.503 62.258 1.00 63.50 248 ARG A C 1
ATOM 1966 O O . ARG A 1 248 ? -17.206 63.485 62.803 1.00 63.50 248 ARG A O 1
ATOM 1973 N N . ALA A 1 249 ? -16.568 61.331 62.874 1.00 61.22 249 ALA A N 1
ATOM 1974 C CA . ALA A 1 249 ? -16.967 61.067 64.255 1.00 61.22 249 ALA A CA 1
ATOM 1975 C C . ALA A 1 249 ? -15.827 61.271 65.271 1.00 61.22 249 ALA A C 1
ATOM 1977 O O . ALA A 1 249 ? -16.040 61.037 66.458 1.00 61.22 249 ALA A O 1
ATOM 1978 N N . LEU A 1 250 ? -14.636 61.705 64.835 1.00 56.88 250 LEU A N 1
ATOM 1979 C CA . LEU A 1 250 ? -13.539 62.048 65.739 1.00 56.88 250 LEU A CA 1
ATOM 1980 C C . LEU A 1 250 ? -13.739 63.488 66.267 1.00 56.88 250 LEU A C 1
ATOM 1982 O O . LEU A 1 250 ? -13.640 64.432 65.479 1.00 56.88 250 LEU A O 1
ATOM 1986 N N . PRO A 1 251 ? -14.043 63.698 67.563 1.00 58.69 251 PRO A N 1
ATOM 1987 C CA . PRO A 1 251 ? -14.169 65.039 68.121 1.00 58.69 251 PRO A CA 1
ATOM 1988 C C . PRO A 1 251 ? -12.802 65.735 68.155 1.00 58.69 251 PRO A C 1
ATOM 1990 O O . PRO A 1 251 ? -11.789 65.144 68.530 1.00 58.69 251 PRO A O 1
ATOM 1993 N N . THR A 1 252 ? -12.778 67.009 67.762 1.00 59.06 252 THR A N 1
ATOM 1994 C CA . THR A 1 252 ? -11.613 67.890 67.905 1.00 59.06 252 THR A CA 1
ATOM 1995 C C . THR A 1 252 ? -11.163 67.935 69.369 1.00 59.06 252 THR A C 1
ATOM 1997 O O . THR A 1 252 ? -12.023 68.107 70.238 1.00 59.06 252 THR A O 1
ATOM 2000 N N . PRO A 1 253 ? -9.856 67.830 69.668 1.00 54.91 253 PRO A N 1
ATOM 2001 C CA . PRO A 1 253 ? -9.374 67.947 71.037 1.00 54.91 253 PRO A CA 1
ATOM 2002 C C . PRO A 1 253 ? -9.647 69.369 71.544 1.00 54.91 253 PRO A C 1
ATOM 2004 O O . PRO A 1 253 ? -9.168 70.347 70.967 1.00 54.91 253 PRO A O 1
ATOM 2007 N N . VAL A 1 254 ? -10.455 69.482 72.599 1.00 53.12 254 VAL A N 1
ATOM 2008 C CA . VAL A 1 254 ? -10.647 70.733 73.342 1.00 53.12 254 VAL A CA 1
ATOM 2009 C C . VAL A 1 254 ? -9.332 71.038 74.065 1.00 53.12 254 VAL A C 1
ATOM 2011 O O . VAL A 1 254 ? -8.791 70.165 74.743 1.00 53.12 254 VAL A O 1
ATOM 2014 N N . LYS A 1 255 ? -8.799 72.242 73.827 1.00 46.16 255 LYS A N 1
ATOM 2015 C CA . LYS A 1 255 ? -7.644 72.817 74.532 1.00 46.16 255 LYS A CA 1
ATOM 2016 C C . LYS A 1 255 ? -7.985 73.149 75.977 1.00 46.16 255 LYS A C 1
ATOM 2018 O O . LYS A 1 255 ? -9.143 73.563 76.206 1.00 46.16 255 LYS A O 1
#